Protein AF-A0A969Z4D0-F1 (afdb_monomer_lite)

Sequence (192 aa):
LSTITIAKLNEDFFYLLRLLGKFIIPGVVGFGLLAGLYTARVAKGQGQATLDDSIADDPEVEKETWAGITIRALKVFLFVMALTFLGQGFTPLIDKYILTLDYRLLYWVNSISAVLDNATLAAAEISNKMSIMQIEAILMGLIIAGGMLIPGNIPNIIAASKLKITSTEWAKIGLPIGVITMALFYVILFVI

Secondary structure (DSSP, 8-state):
-HHHHHHHHT--TTHHHHHHHHHHHHHHHHHHHHHHHHHHHHHHHSTT----------S------HHHHHHHHHHHHHHHHHHHHHHHHTHHHIIIIITTS-HHHHHHHGGGGGTS-HHHHHHHH--TTS-HHHHHHHHHHHHHHTTSSSTT-HHHHHHHHHHT--HHHHHHHHHHHHHHHHHHHHHHHHT-

Structure (mmCIF, N/CA/C/O backbone):
data_AF-A0A969Z4D0-F1
#
_entry.id   AF-A0A969Z4D0-F1
#
loop_
_atom_site.group_PDB
_atom_site.id
_atom_site.type_symbol
_atom_site.label_atom_id
_atom_site.label_alt_id
_atom_site.label_comp_id
_atom_site.label_asym_id
_atom_site.label_entity_id
_atom_site.label_seq_id
_atom_site.pdbx_PDB_ins_code
_atom_site.Cartn_x
_atom_site.Cartn_y
_atom_site.Cartn_z
_atom_site.occupancy
_atom_site.B_iso_or_equiv
_atom_site.auth_seq_id
_atom_site.auth_comp_id
_atom_site.auth_asym_id
_atom_site.auth_atom_id
_atom_site.pdbx_PDB_model_num
ATOM 1 N N . LEU A 1 1 ? 5.703 -0.933 4.769 1.00 87.25 1 LEU A N 1
ATOM 2 C CA . LEU A 1 1 ? 4.237 -0.970 4.973 1.00 87.25 1 LEU A CA 1
ATOM 3 C C . LEU A 1 1 ? 3.856 -1.951 6.081 1.00 87.25 1 LEU A C 1
ATOM 5 O O . LEU A 1 1 ? 3.583 -1.488 7.178 1.00 87.25 1 LEU A O 1
ATOM 9 N N . SER A 1 2 ? 3.945 -3.268 5.856 1.00 90.50 2 SER A N 1
ATOM 10 C CA . SER A 1 2 ? 3.456 -4.300 6.790 1.00 90.50 2 SER A CA 1
ATOM 11 C C . SER A 1 2 ? 3.929 -4.138 8.239 1.00 90.50 2 SER A C 1
ATOM 13 O O . SER A 1 2 ? 3.103 -4.144 9.144 1.00 90.50 2 SER A O 1
ATOM 15 N N . THR A 1 3 ? 5.229 -3.911 8.460 1.00 89.38 3 THR A N 1
ATOM 16 C CA . THR A 1 3 ? 5.815 -3.720 9.802 1.00 89.38 3 THR A CA 1
ATOM 17 C C . THR A 1 3 ? 5.208 -2.539 10.561 1.00 89.38 3 THR A C 1
ATOM 19 O O . THR A 1 3 ? 4.937 -2.645 11.751 1.00 89.38 3 THR A O 1
ATOM 22 N N . ILE A 1 4 ? 4.972 -1.416 9.880 1.00 90.06 4 ILE A N 1
ATOM 23 C CA . ILE A 1 4 ? 4.399 -0.216 10.502 1.00 90.06 4 ILE A CA 1
ATOM 24 C C . ILE A 1 4 ? 2.925 -0.442 10.826 1.00 90.06 4 ILE A C 1
ATOM 26 O O . ILE A 1 4 ? 2.473 -0.074 11.905 1.00 90.06 4 ILE A O 1
ATOM 30 N N . THR A 1 5 ? 2.186 -1.090 9.925 1.00 93.25 5 THR A N 1
ATOM 31 C CA . THR A 1 5 ? 0.774 -1.402 10.143 1.00 93.25 5 THR A CA 1
ATOM 32 C C . THR A 1 5 ? 0.574 -2.306 11.359 1.00 93.25 5 THR A C 1
ATOM 34 O O . THR A 1 5 ? -0.225 -1.962 12.224 1.00 93.25 5 THR A O 1
ATOM 37 N N . ILE A 1 6 ? 1.318 -3.415 11.475 1.00 93.94 6 ILE A N 1
ATOM 38 C CA . ILE A 1 6 ? 1.191 -4.307 12.643 1.00 93.94 6 ILE A CA 1
ATOM 39 C C . ILE A 1 6 ? 1.617 -3.607 13.939 1.00 93.94 6 ILE A C 1
ATOM 41 O O . ILE A 1 6 ? 0.959 -3.775 1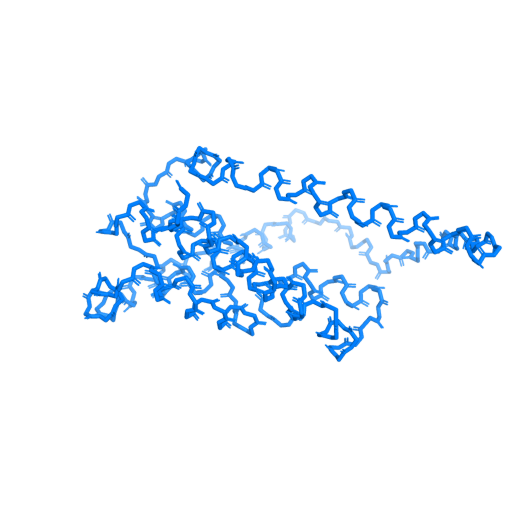4.960 1.00 93.94 6 ILE A O 1
ATOM 45 N N . ALA A 1 7 ? 2.646 -2.751 13.893 1.00 89.81 7 ALA A N 1
ATOM 46 C CA . ALA A 1 7 ? 3.082 -1.976 15.053 1.00 89.81 7 ALA A CA 1
ATOM 47 C C . ALA A 1 7 ? 2.018 -0.959 15.503 1.00 89.81 7 ALA A C 1
ATOM 49 O O . ALA A 1 7 ? 1.800 -0.778 16.696 1.00 89.81 7 ALA A O 1
ATOM 50 N N . LYS A 1 8 ? 1.325 -0.316 14.554 1.00 88.75 8 LYS A N 1
ATOM 51 C CA . LYS A 1 8 ? 0.251 0.655 14.821 1.00 88.75 8 LYS A CA 1
ATOM 52 C C . LYS A 1 8 ? -1.026 0.014 15.344 1.00 88.75 8 LYS A C 1
ATOM 54 O O . LYS A 1 8 ? -1.698 0.603 16.186 1.00 88.75 8 LYS A O 1
ATOM 59 N N . LEU A 1 9 ? -1.362 -1.165 14.831 1.00 92.81 9 LEU A N 1
ATOM 60 C CA . LEU A 1 9 ? -2.529 -1.925 15.272 1.00 92.81 9 LEU A CA 1
ATOM 61 C C . LEU A 1 9 ? -2.250 -2.740 16.540 1.00 92.81 9 LEU A C 1
ATOM 63 O O . LEU A 1 9 ? -3.193 -3.150 17.204 1.00 92.81 9 LEU A O 1
ATOM 67 N N . ASN A 1 10 ? -0.973 -2.900 16.907 1.00 92.94 10 ASN A N 1
ATOM 68 C CA . ASN A 1 10 ? -0.519 -3.767 17.991 1.00 92.94 10 ASN A CA 1
ATOM 69 C C . ASN A 1 10 ? -0.977 -5.224 17.789 1.00 92.94 10 ASN A C 1
ATOM 71 O O . ASN A 1 10 ? -1.503 -5.863 18.697 1.00 92.94 10 ASN A O 1
ATOM 75 N N . GLU A 1 11 ? -0.789 -5.718 16.566 1.00 94.75 11 GLU A N 1
ATOM 76 C CA . GLU A 1 11 ? -1.253 -7.027 16.101 1.00 94.75 11 GLU A CA 1
ATOM 77 C C . GLU A 1 11 ? -0.083 -7.980 15.822 1.00 94.75 11 GLU A C 1
ATOM 79 O O . GLU A 1 11 ? 1.066 -7.558 15.652 1.00 94.75 11 GLU A O 1
ATOM 84 N N . ASP A 1 12 ? -0.367 -9.283 15.744 1.00 95.06 12 ASP A N 1
ATOM 85 C CA . ASP A 1 12 ? 0.661 -10.279 15.441 1.00 95.06 12 ASP A CA 1
ATOM 86 C C . ASP A 1 12 ? 1.072 -10.313 13.958 1.00 95.06 12 ASP A C 1
ATOM 88 O O . ASP A 1 12 ? 0.410 -9.787 13.061 1.00 95.06 12 ASP A O 1
ATOM 92 N N . PHE A 1 13 ? 2.191 -10.989 13.694 1.00 93.25 13 PHE A N 1
ATOM 93 C CA . PHE A 1 13 ? 2.815 -11.079 12.374 1.00 93.25 13 PHE A CA 1
ATOM 94 C C . PHE A 1 13 ? 1.868 -11.573 11.262 1.00 93.25 13 PHE A C 1
ATOM 96 O O . PHE A 1 13 ? 1.957 -11.110 10.125 1.00 93.25 13 PHE A O 1
ATOM 103 N N . PHE A 1 14 ? 0.946 -12.489 11.571 1.00 96.06 14 PHE A N 1
ATOM 104 C CA . PHE A 1 14 ? 0.048 -13.095 10.584 1.00 96.06 14 PHE A CA 1
ATOM 105 C C . PHE A 1 14 ? -1.265 -12.329 10.404 1.00 96.06 14 PHE A C 1
ATOM 107 O O . PHE A 1 14 ? -2.080 -12.706 9.558 1.00 96.06 14 PHE A O 1
ATOM 114 N N . TYR A 1 15 ? -1.477 -11.243 11.149 1.00 95.88 15 TYR A N 1
ATOM 115 C CA . TYR A 1 15 ? -2.701 -10.451 11.092 1.00 95.88 15 TYR A CA 1
ATOM 116 C C . TYR A 1 15 ? -3.045 -9.993 9.672 1.00 95.88 15 TYR A C 1
ATOM 118 O O . TYR A 1 15 ? -4.143 -10.255 9.186 1.00 95.88 15 TYR A O 1
ATOM 126 N N . LEU A 1 16 ? -2.086 -9.395 8.959 1.00 96.38 16 LEU A N 1
ATOM 127 C CA . LEU A 1 16 ? -2.314 -8.884 7.602 1.00 96.38 16 LEU A CA 1
ATOM 128 C C . LEU A 1 16 ? -2.621 -9.990 6.592 1.00 96.38 16 LEU A C 1
ATOM 130 O O . LEU A 1 16 ? -3.391 -9.766 5.661 1.00 96.38 16 LEU A O 1
ATOM 134 N N . LEU A 1 17 ? -2.055 -11.185 6.783 1.00 96.19 17 LEU A N 1
ATOM 135 C CA . LEU A 1 17 ? -2.365 -12.338 5.942 1.00 96.19 17 LEU A CA 1
ATOM 136 C C . LEU A 1 17 ? -3.811 -12.797 6.159 1.00 96.19 17 LEU A C 1
ATOM 138 O O . LEU A 1 17 ? -4.512 -13.070 5.189 1.00 96.19 17 LEU A O 1
ATOM 142 N N . ARG A 1 18 ? -4.275 -12.844 7.413 1.00 96.06 18 ARG A N 1
ATOM 143 C CA . ARG A 1 18 ? -5.668 -13.193 7.734 1.00 96.06 18 ARG A CA 1
ATOM 144 C C . ARG A 1 18 ? -6.653 -12.129 7.252 1.00 96.06 18 ARG A C 1
ATOM 146 O O . ARG A 1 18 ? -7.720 -12.480 6.763 1.00 96.06 18 ARG A O 1
ATOM 153 N N . LEU A 1 19 ? -6.277 -10.856 7.362 1.00 96.12 19 LEU A N 1
ATOM 154 C CA . LEU A 1 19 ? -7.113 -9.726 6.971 1.00 96.12 19 LEU A CA 1
ATOM 155 C C . LEU A 1 19 ? -7.230 -9.601 5.444 1.00 96.12 19 LEU A C 1
ATOM 157 O O . LEU A 1 19 ? -8.322 -9.643 4.886 1.00 96.12 19 LEU A O 1
ATOM 161 N N . LEU A 1 20 ? -6.094 -9.480 4.752 1.00 96.56 20 LEU A N 1
ATOM 162 C CA . LEU A 1 20 ? -6.048 -9.119 3.333 1.00 96.56 20 LEU A CA 1
ATOM 163 C C . LEU A 1 20 ? -5.792 -10.305 2.403 1.00 96.56 20 LEU A C 1
ATOM 165 O O . LEU A 1 20 ? -5.935 -10.165 1.190 1.00 96.56 20 LEU A O 1
ATOM 169 N N . GLY A 1 21 ? -5.423 -11.477 2.926 1.00 95.00 21 GLY A N 1
ATOM 170 C CA . GLY A 1 21 ? -5.023 -12.629 2.111 1.00 95.00 21 GLY A CA 1
ATOM 171 C C . GLY A 1 21 ? -6.074 -13.040 1.079 1.00 95.00 21 GLY A C 1
ATOM 172 O O . GLY A 1 21 ? -5.718 -13.321 -0.064 1.00 95.00 21 GLY A O 1
ATOM 173 N N . LYS A 1 22 ? -7.366 -12.973 1.437 1.00 94.75 22 LYS A N 1
ATOM 174 C CA . LYS A 1 22 ? -8.491 -13.265 0.524 1.00 94.75 22 LYS A CA 1
ATOM 175 C C . LYS A 1 22 ? -8.548 -12.342 -0.702 1.00 94.75 22 LYS A C 1
ATOM 177 O O . LYS A 1 22 ? -9.069 -12.747 -1.733 1.00 94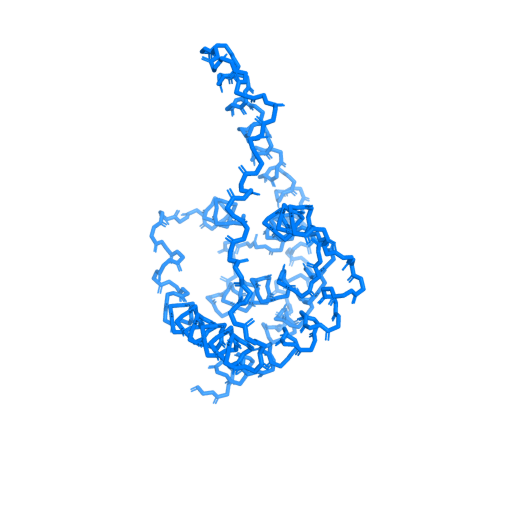.75 22 LYS A O 1
ATOM 182 N N . PHE A 1 23 ? -7.998 -11.133 -0.607 1.00 94.44 23 PHE A N 1
ATOM 183 C CA . PHE A 1 23 ? -7.956 -10.148 -1.690 1.00 94.44 23 PHE A CA 1
ATOM 184 C C . PHE A 1 23 ? -6.611 -10.165 -2.424 1.00 94.44 23 PHE A C 1
ATOM 186 O O . PHE A 1 23 ? -6.559 -10.171 -3.654 1.00 94.44 23 PHE A O 1
ATOM 193 N N . ILE A 1 24 ? -5.515 -10.207 -1.664 1.00 94.62 24 ILE A N 1
ATOM 194 C CA . ILE A 1 24 ? -4.152 -10.087 -2.186 1.00 94.62 24 ILE A CA 1
ATOM 195 C C . ILE A 1 24 ? -3.729 -11.344 -2.941 1.00 94.62 24 ILE A C 1
ATOM 197 O O . ILE A 1 24 ? -3.156 -11.222 -4.020 1.00 94.62 24 ILE A O 1
ATOM 201 N N . ILE A 1 25 ? -4.020 -12.546 -2.427 1.00 96.00 25 ILE A N 1
ATOM 202 C CA . ILE A 1 25 ? -3.574 -13.792 -3.069 1.00 96.00 25 ILE A CA 1
ATOM 203 C C . ILE A 1 25 ? -4.186 -13.934 -4.476 1.00 96.00 25 ILE A C 1
ATOM 205 O O . ILE A 1 25 ? -3.414 -14.082 -5.427 1.00 96.00 25 ILE A O 1
ATOM 209 N N . PRO A 1 26 ? -5.518 -13.816 -4.673 1.00 94.81 26 PRO A N 1
ATOM 210 C CA . PRO A 1 26 ? -6.094 -13.854 -6.017 1.00 94.81 26 PRO A CA 1
ATOM 211 C C . PRO A 1 26 ? -5.605 -12.710 -6.907 1.00 94.81 26 PRO A C 1
ATOM 213 O O . PRO A 1 26 ? -5.349 -12.931 -8.088 1.00 94.81 26 PRO A O 1
ATOM 216 N N . GLY A 1 27 ? -5.430 -11.506 -6.347 1.00 94.06 27 GLY A N 1
ATOM 217 C CA . GLY A 1 27 ? -4.912 -10.353 -7.082 1.00 94.06 27 GLY A CA 1
ATOM 218 C C . GLY A 1 27 ? -3.511 -10.601 -7.644 1.00 94.06 27 GLY A C 1
ATOM 219 O O . GLY A 1 27 ? -3.288 -10.427 -8.839 1.00 94.06 27 GLY A O 1
ATOM 220 N N . VAL A 1 28 ? -2.579 -11.076 -6.812 1.00 94.69 28 VAL A N 1
ATOM 221 C CA . VAL A 1 28 ? -1.203 -11.401 -7.222 1.00 94.69 28 VAL A CA 1
ATOM 222 C C . VAL A 1 28 ? -1.188 -12.497 -8.285 1.00 94.69 28 VAL A C 1
ATOM 224 O O . VAL A 1 28 ? -0.487 -12.359 -9.286 1.00 94.69 28 VAL A O 1
ATOM 227 N N . VAL A 1 29 ? -1.988 -13.555 -8.116 1.00 96.31 29 VAL A N 1
ATOM 228 C CA . VAL A 1 29 ? -2.116 -14.618 -9.126 1.00 96.31 29 VAL A CA 1
ATOM 229 C C . VAL A 1 29 ? -2.660 -14.054 -10.442 1.00 96.31 29 VAL A C 1
ATOM 231 O O . VAL A 1 29 ? -2.104 -14.333 -11.503 1.00 96.31 29 VAL A O 1
ATOM 234 N N . GLY A 1 30 ? -3.698 -13.216 -10.386 1.00 94.75 30 GLY A N 1
ATOM 235 C CA . GLY A 1 30 ? -4.287 -12.567 -11.557 1.00 94.75 30 GLY A CA 1
ATOM 236 C C . GLY A 1 30 ? -3.287 -11.691 -12.312 1.00 94.75 30 GLY A C 1
ATOM 237 O O . GLY A 1 30 ? -3.117 -11.857 -13.519 1.00 94.75 30 GLY A O 1
ATOM 238 N N . PHE A 1 31 ? -2.566 -10.811 -11.611 1.00 93.50 31 PHE A N 1
ATOM 239 C CA . PHE A 1 31 ? -1.520 -9.984 -12.220 1.00 93.50 31 PHE A CA 1
ATOM 240 C C . PHE A 1 31 ? -0.353 -10.811 -12.759 1.00 93.50 31 PHE A C 1
ATOM 242 O O . PHE A 1 31 ? 0.151 -10.506 -13.837 1.00 93.50 31 PHE A O 1
ATOM 249 N N . GLY A 1 32 ? 0.042 -11.879 -12.062 1.00 93.56 32 GLY A N 1
ATOM 250 C CA . GLY A 1 32 ? 1.079 -12.800 -12.526 1.00 93.56 32 GLY A CA 1
ATOM 251 C C . GLY A 1 32 ? 0.700 -13.489 -13.839 1.00 93.56 32 GLY A C 1
ATOM 252 O O . GLY A 1 32 ? 1.502 -13.532 -14.771 1.00 93.56 32 GLY A O 1
ATOM 253 N N . LEU A 1 33 ? -0.546 -13.958 -13.955 1.00 94.25 33 LEU A N 1
ATOM 254 C CA . LEU A 1 33 ? -1.065 -14.544 -15.192 1.00 94.25 33 LEU A CA 1
ATOM 255 C C . LEU A 1 33 ? -1.145 -13.511 -16.321 1.00 94.25 33 LEU A C 1
ATOM 257 O O . LEU A 1 33 ? -0.709 -13.797 -17.434 1.00 94.25 33 LEU A O 1
ATOM 261 N N . LEU A 1 34 ? -1.654 -12.305 -16.048 1.00 91.12 34 LEU A N 1
ATOM 262 C CA . LEU A 1 34 ? -1.714 -11.226 -17.039 1.00 91.12 34 LEU A CA 1
ATOM 263 C C . LEU A 1 34 ? -0.321 -10.855 -17.558 1.00 91.12 34 LEU A C 1
ATOM 265 O O . LEU A 1 34 ? -0.128 -10.754 -18.771 1.00 91.12 34 LEU A O 1
ATOM 269 N N . ALA A 1 35 ? 0.652 -10.709 -16.657 1.00 89.62 35 ALA A N 1
ATOM 270 C CA . ALA A 1 35 ? 2.037 -10.433 -17.014 1.00 89.62 35 ALA A CA 1
ATOM 271 C C . ALA A 1 35 ? 2.632 -11.564 -17.868 1.00 89.62 35 ALA A C 1
ATOM 273 O O . ALA A 1 35 ? 3.204 -11.291 -18.921 1.00 89.62 35 ALA A O 1
ATOM 274 N N . GLY A 1 36 ? 2.441 -12.827 -17.469 1.00 90.50 36 GLY A N 1
ATOM 275 C CA . GLY A 1 36 ? 2.932 -13.994 -18.209 1.00 90.50 36 GLY A CA 1
ATOM 276 C C . GLY A 1 36 ? 2.313 -14.145 -19.604 1.00 90.50 36 GLY A C 1
ATOM 277 O O . GLY A 1 36 ? 3.007 -14.465 -20.567 1.00 90.50 36 GLY A O 1
ATOM 278 N N . LEU A 1 37 ? 1.014 -13.873 -19.751 1.00 90.69 37 LEU A N 1
AT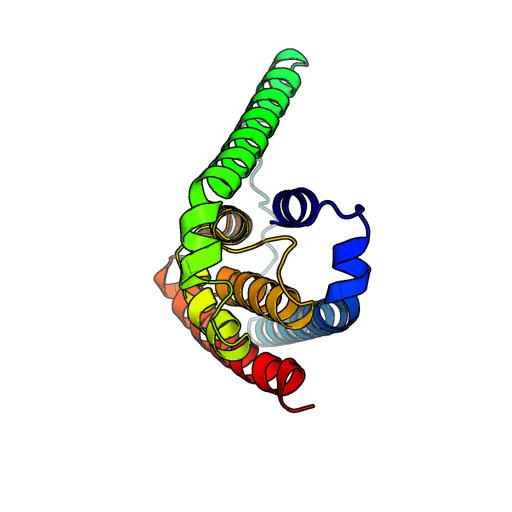OM 279 C CA . LEU A 1 37 ? 0.341 -13.896 -21.053 1.00 90.69 37 LEU A CA 1
ATOM 280 C C . LEU A 1 37 ? 0.809 -12.752 -21.956 1.00 90.69 37 LEU A C 1
ATOM 282 O O . LEU A 1 37 ? 1.000 -12.956 -23.158 1.00 90.69 37 LEU A O 1
ATOM 286 N N . TYR A 1 38 ? 1.006 -11.559 -21.390 1.00 88.19 38 TYR A N 1
ATOM 287 C CA . TYR A 1 38 ? 1.508 -10.403 -22.124 1.00 88.19 38 TYR A CA 1
ATOM 288 C C . TYR A 1 38 ? 2.920 -10.659 -22.660 1.00 88.19 38 TYR A C 1
ATOM 290 O O . TYR A 1 38 ? 3.155 -10.508 -23.861 1.00 88.19 38 TYR A O 1
ATOM 298 N N . THR A 1 39 ? 3.839 -11.133 -21.814 1.00 86.81 39 THR A N 1
ATOM 299 C CA . THR A 1 39 ? 5.215 -11.447 -22.228 1.00 86.81 39 THR A CA 1
ATOM 300 C C . THR A 1 39 ? 5.256 -12.584 -23.246 1.00 86.81 39 THR A C 1
ATOM 302 O O . THR A 1 39 ? 5.932 -12.455 -24.266 1.00 86.81 39 THR A O 1
ATOM 305 N N . ALA A 1 40 ? 4.468 -13.648 -23.059 1.00 86.12 40 ALA A N 1
ATOM 306 C CA . ALA A 1 40 ? 4.378 -14.748 -24.021 1.00 86.12 40 ALA A CA 1
ATOM 307 C C . ALA A 1 40 ? 3.836 -14.303 -25.391 1.00 86.12 40 ALA A C 1
ATOM 309 O O . ALA A 1 40 ? 4.261 -14.816 -26.428 1.00 86.12 40 ALA A O 1
ATOM 310 N N . ARG A 1 41 ? 2.898 -13.348 -25.424 1.00 84.19 41 ARG A N 1
ATOM 311 C CA . ARG A 1 41 ? 2.355 -12.796 -26.673 1.00 84.19 41 ARG A CA 1
ATOM 312 C C . ARG A 1 41 ? 3.378 -11.924 -27.397 1.00 84.19 41 ARG A C 1
ATOM 314 O O . ARG A 1 41 ? 3.517 -12.052 -28.611 1.00 84.19 41 ARG A O 1
ATOM 321 N N . VAL A 1 42 ? 4.097 -11.074 -26.666 1.00 81.69 42 VAL A N 1
ATOM 322 C CA . VAL A 1 42 ? 5.163 -10.225 -27.223 1.00 81.69 42 VAL A CA 1
ATOM 323 C C . VAL A 1 42 ? 6.306 -11.087 -27.771 1.00 81.69 42 VAL A C 1
ATOM 325 O O . VAL A 1 42 ? 6.722 -10.885 -28.910 1.00 81.69 42 VAL A O 1
ATOM 328 N N . ALA A 1 43 ? 6.721 -12.124 -27.037 1.00 75.31 43 ALA A N 1
ATOM 329 C CA . ALA A 1 43 ? 7.768 -13.062 -27.454 1.00 75.31 43 ALA A CA 1
ATOM 330 C C . ALA A 1 43 ? 7.400 -13.916 -28.685 1.00 75.31 43 ALA A C 1
ATOM 332 O O . ALA A 1 43 ? 8.283 -14.416 -29.373 1.00 75.31 43 ALA A O 1
ATOM 333 N N . LYS A 1 44 ? 6.105 -14.097 -28.985 1.00 67.94 44 LYS A N 1
ATOM 334 C CA . LYS A 1 44 ? 5.646 -14.758 -30.222 1.00 67.94 44 LYS A CA 1
ATOM 335 C C . LYS A 1 44 ? 5.592 -13.817 -31.432 1.00 67.94 44 LYS A C 1
ATOM 337 O O . LYS A 1 44 ? 5.599 -14.303 -32.558 1.00 67.94 44 LYS A O 1
ATOM 342 N N . GLY A 1 45 ? 5.486 -12.504 -31.214 1.00 58.09 45 GLY A N 1
ATOM 343 C CA . GLY A 1 45 ? 5.383 -11.491 -32.274 1.00 58.09 45 GLY A CA 1
ATOM 344 C C . GLY A 1 45 ? 6.726 -10.905 -32.720 1.00 58.09 45 GLY A C 1
ATOM 345 O O . GLY A 1 45 ? 6.837 -10.422 -33.842 1.00 58.09 45 GLY A O 1
ATOM 346 N N . GLN A 1 46 ? 7.747 -10.973 -31.868 1.00 53.31 46 GLN A N 1
ATOM 347 C CA . GLN A 1 46 ? 9.131 -10.648 -32.201 1.00 53.31 46 GLN A CA 1
ATOM 348 C C . GLN A 1 46 ? 9.925 -11.948 -32.152 1.00 53.31 46 GLN A C 1
ATOM 350 O O . GLN A 1 46 ? 9.960 -12.598 -31.111 1.00 53.31 46 GLN A O 1
ATOM 355 N N . GLY A 1 47 ? 10.508 -12.356 -33.285 1.00 47.88 47 GLY A N 1
ATOM 356 C CA . GLY A 1 47 ? 11.379 -13.526 -33.345 1.00 47.88 47 GLY A CA 1
ATOM 357 C C . GLY A 1 47 ? 12.393 -13.460 -32.210 1.00 47.88 47 GLY A C 1
ATOM 358 O O . GLY A 1 47 ? 13.102 -12.466 -32.108 1.00 47.88 47 GLY A O 1
ATOM 359 N N . GLN A 1 48 ? 12.341 -14.476 -31.344 1.00 43.62 48 GLN A N 1
ATOM 360 C CA . GLN A 1 48 ? 13.222 -14.766 -30.216 1.00 43.62 48 GLN A CA 1
ATOM 361 C C . GLN A 1 48 ? 14.186 -13.618 -29.892 1.00 43.62 48 GLN A C 1
ATOM 363 O O . GLN A 1 48 ? 15.345 -13.641 -30.300 1.00 43.62 48 GLN A O 1
ATOM 368 N N . ALA A 1 49 ? 13.697 -12.607 -29.167 1.00 46.66 49 ALA A N 1
ATOM 369 C CA . ALA A 1 49 ? 14.594 -11.709 -28.462 1.00 46.66 49 ALA A CA 1
ATOM 370 C C . ALA A 1 49 ? 15.391 -12.604 -27.513 1.00 46.66 49 ALA A C 1
ATOM 372 O O . ALA A 1 49 ? 14.850 -13.136 -26.540 1.00 46.66 49 ALA A O 1
ATOM 373 N N . THR A 1 50 ? 16.640 -12.875 -27.881 1.00 40.97 50 THR A N 1
ATOM 374 C CA . THR A 1 50 ? 17.616 -13.493 -27.000 1.00 40.97 50 THR A CA 1
ATOM 375 C C . THR A 1 50 ? 17.555 -12.715 -25.699 1.00 40.97 50 THR A C 1
ATOM 377 O O . THR A 1 50 ? 17.726 -11.495 -25.708 1.00 40.97 50 THR A O 1
ATOM 380 N N . LEU A 1 51 ? 17.229 -13.410 -24.608 1.00 45.75 51 LEU A N 1
ATOM 381 C CA . LEU A 1 51 ? 17.546 -12.934 -23.272 1.00 45.75 51 LEU A CA 1
ATOM 382 C C . LEU A 1 51 ? 19.043 -12.661 -23.316 1.00 45.75 51 LEU A C 1
ATOM 384 O O . LEU A 1 51 ? 19.839 -13.597 -23.361 1.00 45.75 51 LEU A O 1
ATOM 388 N N . ASP A 1 52 ? 19.408 -11.392 -23.461 1.00 37.44 52 ASP A N 1
ATOM 389 C CA . ASP A 1 52 ? 20.782 -10.990 -23.272 1.00 37.44 52 ASP A CA 1
ATOM 390 C C . ASP A 1 52 ? 21.013 -11.196 -21.780 1.00 37.44 52 ASP A C 1
ATOM 392 O O . ASP A 1 52 ? 20.519 -10.438 -20.942 1.00 37.44 52 ASP A O 1
ATOM 396 N N . ASP A 1 53 ? 21.675 -12.302 -21.452 1.00 40.16 53 ASP A N 1
ATOM 397 C CA . ASP A 1 53 ? 22.035 -12.732 -20.100 1.00 40.16 53 ASP A CA 1
ATOM 398 C C . ASP A 1 53 ? 23.088 -11.797 -19.478 1.00 40.16 53 ASP A C 1
ATOM 400 O O . ASP A 1 53 ? 23.798 -12.152 -18.539 1.00 40.16 53 ASP A O 1
ATOM 404 N N . SER A 1 54 ? 23.177 -10.553 -19.953 1.00 40.69 54 SER A N 1
ATOM 405 C CA . SER A 1 54 ? 23.816 -9.471 -19.233 1.00 40.69 54 SER A CA 1
ATOM 406 C C . SER A 1 54 ? 22.910 -9.041 -18.075 1.00 40.69 54 SER A C 1
ATOM 408 O O . SER A 1 54 ? 22.439 -7.902 -18.001 1.00 40.69 54 SER A O 1
ATOM 410 N N . ILE A 1 55 ? 22.728 -9.939 -17.103 1.00 42.56 55 ILE A N 1
ATOM 411 C CA . ILE A 1 55 ? 22.807 -9.521 -15.707 1.00 42.56 55 ILE A CA 1
ATOM 412 C C . ILE A 1 55 ? 24.228 -8.978 -15.579 1.00 42.56 55 ILE A C 1
ATOM 414 O O . ILE A 1 55 ? 25.171 -9.703 -15.285 1.00 42.56 55 ILE A O 1
ATOM 418 N N . ALA A 1 56 ? 24.391 -7.709 -15.953 1.00 39.78 56 ALA A N 1
ATOM 419 C CA . ALA A 1 56 ? 25.610 -6.983 -15.701 1.00 39.78 56 ALA A CA 1
ATOM 420 C C . ALA A 1 56 ? 25.842 -7.095 -14.198 1.00 39.78 56 ALA A C 1
ATOM 422 O O . ALA A 1 56 ? 24.991 -6.661 -13.413 1.00 39.78 56 ALA A O 1
ATOM 423 N N . ASP A 1 57 ? 26.947 -7.755 -13.850 1.00 42.06 57 ASP A N 1
ATOM 424 C CA . ASP A 1 57 ? 27.556 -7.728 -12.532 1.00 42.06 57 ASP A CA 1
ATOM 425 C C . ASP A 1 57 ? 27.314 -6.352 -11.917 1.00 42.06 57 ASP A C 1
ATOM 427 O O . ASP A 1 57 ? 27.705 -5.331 -12.491 1.00 42.06 57 ASP A O 1
ATOM 431 N N . ASP A 1 58 ? 26.631 -6.320 -10.772 1.00 41.84 58 ASP A N 1
ATOM 432 C CA . ASP A 1 58 ? 26.629 -5.118 -9.953 1.00 41.84 58 ASP A CA 1
ATOM 433 C C . ASP A 1 58 ? 28.098 -4.884 -9.563 1.00 41.84 58 ASP A C 1
ATOM 435 O O . ASP A 1 58 ? 28.699 -5.758 -8.919 1.00 41.84 58 ASP A O 1
ATOM 439 N N . PRO A 1 59 ? 28.730 -3.772 -9.977 1.00 46.69 59 PRO A N 1
ATOM 440 C CA . PRO A 1 59 ? 30.081 -3.477 -9.560 1.00 46.69 59 PRO A CA 1
ATOM 441 C C . PRO A 1 59 ? 29.980 -2.969 -8.129 1.00 46.69 59 PRO A C 1
ATOM 443 O O . PRO A 1 59 ? 29.832 -1.777 -7.915 1.00 46.69 59 PRO A O 1
ATOM 446 N N . GLU A 1 60 ? 29.961 -3.909 -7.186 1.00 46.34 60 GLU A N 1
ATOM 447 C CA . GLU A 1 60 ? 30.338 -3.806 -5.772 1.00 46.34 60 GLU A CA 1
ATOM 448 C C . GLU A 1 60 ? 29.606 -4.899 -4.987 1.00 46.34 60 GLU A C 1
ATOM 450 O O . GLU A 1 60 ? 28.705 -4.661 -4.182 1.00 46.34 60 GLU A O 1
ATOM 455 N N . VAL A 1 61 ? 30.084 -6.137 -5.129 1.00 47.09 61 VAL A N 1
ATOM 456 C CA . VAL A 1 61 ? 30.095 -7.036 -3.971 1.00 47.09 61 VAL A CA 1
ATOM 457 C C . VAL A 1 61 ? 31.119 -6.447 -2.994 1.00 47.09 61 VAL A C 1
ATOM 459 O O . VAL A 1 61 ? 32.249 -6.926 -2.877 1.00 47.09 61 VAL A O 1
ATOM 462 N N . GLU A 1 62 ? 30.761 -5.336 -2.336 1.00 54.50 62 GLU A N 1
ATOM 463 C CA . GLU A 1 62 ? 31.450 -4.907 -1.127 1.00 54.50 62 GLU A CA 1
ATOM 464 C C . GLU A 1 62 ? 31.456 -6.126 -0.211 1.00 54.50 62 GLU A C 1
ATOM 466 O O . GLU A 1 62 ? 30.403 -6.677 0.114 1.00 54.50 62 GLU A O 1
ATOM 471 N N . LYS A 1 63 ? 32.647 -6.597 0.167 1.00 55.09 63 LYS A N 1
ATOM 472 C CA . LYS A 1 63 ? 32.788 -7.688 1.132 1.00 55.09 63 LYS A CA 1
ATOM 473 C C . LYS A 1 63 ? 31.961 -7.330 2.363 1.00 55.09 63 LYS A C 1
ATOM 475 O O . LYS A 1 63 ? 32.331 -6.416 3.104 1.00 55.09 63 LYS A O 1
ATOM 480 N N . GLU A 1 64 ? 30.843 -8.029 2.555 1.00 59.66 64 GLU A N 1
ATOM 481 C CA . GLU A 1 64 ? 29.921 -7.743 3.645 1.00 59.66 64 GLU A CA 1
ATOM 482 C C . GLU A 1 64 ? 30.669 -7.873 4.970 1.00 59.66 64 GLU A C 1
ATOM 484 O O . GLU A 1 64 ? 31.014 -8.958 5.436 1.00 59.66 64 GLU A O 1
ATOM 489 N N . THR A 1 65 ? 30.990 -6.730 5.564 1.00 82.19 65 THR A N 1
ATOM 490 C CA . THR A 1 65 ? 31.670 -6.688 6.850 1.00 82.19 65 THR A CA 1
ATOM 491 C C . THR A 1 65 ? 30.596 -6.700 7.930 1.00 82.19 65 THR A C 1
ATOM 493 O O . THR A 1 65 ? 29.620 -5.954 7.831 1.00 82.19 65 THR A O 1
ATOM 496 N N . TRP A 1 66 ? 30.776 -7.485 8.996 1.00 86.56 66 TRP A N 1
ATOM 497 C CA . TRP A 1 66 ? 29.845 -7.539 10.137 1.00 86.56 66 TRP A CA 1
ATOM 498 C C . TRP A 1 66 ? 29.469 -6.145 10.676 1.00 86.56 66 TRP A C 1
ATOM 500 O O . TRP A 1 66 ? 28.315 -5.898 11.035 1.00 86.56 66 TRP A O 1
ATOM 510 N N . ALA A 1 67 ? 30.418 -5.202 10.660 1.00 84.12 67 ALA A N 1
ATOM 511 C CA . ALA A 1 67 ? 30.190 -3.802 11.018 1.00 84.12 67 ALA A CA 1
ATOM 512 C C . ALA A 1 67 ? 29.210 -3.095 10.060 1.00 84.12 67 ALA A C 1
ATOM 514 O O . ALA A 1 67 ? 28.317 -2.379 10.510 1.00 84.12 67 ALA A O 1
ATOM 515 N N . GLY A 1 68 ? 29.328 -3.337 8.752 1.00 84.56 68 GLY A N 1
ATOM 516 C CA . GLY A 1 68 ? 28.421 -2.804 7.734 1.00 84.56 68 GLY A CA 1
ATOM 517 C C . GLY A 1 68 ? 26.999 -3.343 7.883 1.00 84.56 68 GLY A C 1
ATOM 518 O O . GLY A 1 68 ? 26.045 -2.563 7.864 1.00 84.56 68 GLY A O 1
ATOM 519 N N . ILE A 1 69 ? 26.855 -4.651 8.133 1.00 86.06 69 ILE A N 1
ATOM 520 C CA . ILE A 1 69 ? 25.555 -5.283 8.420 1.00 86.06 69 ILE A CA 1
ATOM 521 C C . ILE A 1 69 ? 24.924 -4.645 9.663 1.00 86.06 69 ILE A C 1
ATOM 523 O O . ILE A 1 69 ? 23.764 -4.234 9.630 1.00 86.06 69 ILE A O 1
ATOM 527 N N . THR A 1 70 ? 25.706 -4.483 10.734 1.00 90.50 70 THR A N 1
ATOM 528 C CA . THR A 1 70 ? 25.239 -3.886 11.996 1.00 90.50 70 THR A CA 1
ATOM 529 C C . THR A 1 70 ? 24.784 -2.437 11.810 1.00 90.50 70 THR A C 1
ATOM 531 O O . THR A 1 70 ? 23.693 -2.071 12.245 1.00 90.50 70 THR A O 1
ATOM 534 N N . ILE A 1 71 ? 25.570 -1.609 11.115 1.00 89.94 71 ILE A N 1
ATOM 535 C CA . ILE A 1 71 ? 25.218 -0.207 10.842 1.00 89.94 71 ILE A CA 1
ATOM 536 C C . ILE A 1 71 ? 23.950 -0.119 9.985 1.00 89.94 71 ILE A C 1
ATOM 538 O O . ILE A 1 71 ? 23.087 0.722 10.240 1.00 89.94 71 ILE A O 1
ATOM 542 N N . ARG A 1 72 ? 23.811 -0.981 8.973 1.00 84.56 72 ARG A N 1
ATOM 543 C CA . ARG A 1 72 ? 22.625 -1.014 8.108 1.00 84.56 72 ARG A CA 1
ATOM 544 C C . ARG A 1 72 ? 21.381 -1.417 8.901 1.00 84.56 72 ARG A C 1
ATOM 546 O O . ARG A 1 72 ? 20.364 -0.734 8.805 1.00 84.56 72 ARG A O 1
ATOM 553 N N . ALA A 1 73 ? 21.480 -2.457 9.729 1.00 85.25 73 ALA A N 1
ATOM 554 C CA . ALA A 1 73 ? 20.401 -2.884 10.615 1.00 85.25 73 ALA A CA 1
ATOM 555 C C . ALA A 1 73 ? 19.986 -1.766 11.586 1.00 85.25 73 ALA A C 1
ATOM 557 O O . ALA A 1 73 ? 18.796 -1.488 11.729 1.00 85.25 73 ALA A O 1
ATOM 558 N N . LEU A 1 74 ? 20.955 -1.057 12.178 1.00 91.19 74 LEU A N 1
ATOM 559 C CA . LEU A 1 74 ? 20.690 0.087 13.051 1.00 91.19 74 LEU A CA 1
ATOM 560 C C . LEU A 1 74 ? 19.956 1.218 12.315 1.00 91.19 74 LEU A C 1
ATOM 562 O O . LEU A 1 74 ? 19.001 1.775 12.850 1.00 91.19 74 LEU A O 1
ATOM 566 N N . LYS A 1 75 ? 20.356 1.542 11.078 1.00 88.38 75 LYS A N 1
ATOM 567 C CA . LYS A 1 75 ? 19.670 2.553 10.254 1.00 88.38 75 LYS A CA 1
ATOM 568 C C . LYS A 1 75 ? 18.219 2.166 9.969 1.00 88.38 75 LYS A C 1
ATOM 570 O O . LYS A 1 75 ? 17.337 3.011 10.101 1.00 88.38 75 LYS A O 1
ATOM 575 N N . VAL A 1 76 ? 17.961 0.902 9.624 1.00 84.88 76 VAL A N 1
ATOM 576 C CA . VAL A 1 76 ? 16.594 0.395 9.405 1.00 84.88 76 VAL A CA 1
ATOM 577 C C . VAL A 1 76 ? 15.777 0.474 10.695 1.00 84.88 76 VAL A C 1
ATOM 579 O O . VAL A 1 76 ? 14.639 0.935 10.666 1.00 84.88 76 VAL A O 1
ATOM 582 N N . PHE A 1 77 ? 16.359 0.094 11.833 1.00 86.94 77 PHE A N 1
ATOM 583 C CA . PHE A 1 77 ? 15.698 0.195 13.132 1.00 86.94 77 PHE A CA 1
ATOM 584 C C . PHE A 1 77 ? 15.335 1.643 13.486 1.00 86.94 77 PHE A C 1
ATOM 586 O O . PHE A 1 77 ? 14.180 1.920 13.805 1.00 86.94 77 PHE A O 1
ATOM 593 N N . LEU A 1 78 ? 16.282 2.582 13.370 1.00 89.19 78 LEU A N 1
ATOM 594 C CA . LEU A 1 78 ? 16.032 4.005 13.623 1.00 89.19 78 LEU A CA 1
ATOM 595 C C . LEU A 1 78 ? 14.966 4.575 12.684 1.00 89.19 78 LEU A C 1
ATOM 597 O O . LEU A 1 78 ? 14.129 5.357 13.122 1.00 89.19 78 LEU A O 1
ATOM 601 N N . PHE A 1 79 ? 14.959 4.156 11.419 1.00 83.94 79 PHE A N 1
ATOM 602 C CA . PHE A 1 79 ? 13.931 4.547 10.460 1.00 83.94 79 PHE A CA 1
ATOM 603 C C . PHE A 1 79 ? 12.538 4.049 10.873 1.00 83.94 79 PHE A C 1
ATOM 605 O O . PHE A 1 79 ? 11.593 4.835 10.926 1.00 83.94 79 PHE A O 1
ATOM 612 N N . VAL A 1 80 ? 12.408 2.769 11.237 1.00 83.00 80 VAL A N 1
ATOM 613 C CA . VAL A 1 80 ? 11.140 2.198 11.721 1.00 83.00 80 VAL A CA 1
ATOM 614 C C . VAL A 1 80 ? 10.686 2.880 13.015 1.00 83.00 80 VAL A C 1
ATOM 616 O O . VAL A 1 80 ? 9.504 3.206 13.145 1.00 83.00 80 VAL A O 1
ATOM 619 N N . MET A 1 81 ? 11.605 3.162 13.946 1.00 86.31 81 MET A N 1
ATOM 620 C CA . MET A 1 81 ? 11.294 3.924 15.161 1.00 86.31 81 MET A CA 1
ATOM 621 C C . MET A 1 81 ? 10.805 5.339 14.837 1.00 86.31 81 MET A C 1
ATOM 623 O O . MET A 1 81 ? 9.777 5.760 15.364 1.00 86.31 81 MET A O 1
ATOM 627 N N . ALA A 1 82 ? 11.487 6.055 13.940 1.00 87.69 82 ALA A N 1
ATOM 628 C CA . ALA A 1 82 ? 11.097 7.402 13.532 1.00 87.69 82 ALA A CA 1
ATOM 629 C C . ALA A 1 82 ? 9.699 7.424 12.899 1.00 87.69 82 ALA A C 1
ATOM 631 O O . ALA A 1 82 ? 8.885 8.269 13.261 1.00 87.69 82 ALA A O 1
ATOM 632 N N . LEU A 1 83 ? 9.381 6.467 12.020 1.00 85.06 83 LEU A N 1
ATOM 633 C CA . LEU A 1 83 ? 8.036 6.326 11.452 1.00 85.06 83 LEU A CA 1
ATOM 634 C C . LEU A 1 83 ? 6.984 5.986 12.514 1.00 85.06 83 LEU A C 1
ATOM 636 O O . LEU A 1 83 ? 5.864 6.494 12.464 1.00 85.06 83 LEU A O 1
ATOM 640 N N . THR A 1 84 ? 7.341 5.164 13.501 1.00 81.81 84 THR A N 1
ATOM 641 C CA . THR A 1 84 ? 6.446 4.828 14.616 1.00 81.81 84 THR A CA 1
ATOM 642 C C . THR A 1 84 ? 6.113 6.075 15.438 1.00 81.81 84 THR A C 1
ATOM 644 O O . THR A 1 84 ? 4.940 6.341 15.707 1.00 81.81 84 THR A O 1
ATOM 647 N N . PHE A 1 85 ? 7.115 6.894 15.771 1.00 85.69 85 PHE A N 1
ATOM 648 C CA . PHE A 1 85 ? 6.912 8.157 16.486 1.00 85.69 85 PHE A CA 1
ATOM 649 C C . PHE A 1 85 ? 6.202 9.215 15.648 1.00 85.69 85 PHE A C 1
ATOM 651 O O . PHE A 1 85 ? 5.333 9.908 16.169 1.00 85.69 85 PHE A O 1
ATOM 658 N N . LEU A 1 86 ? 6.493 9.307 14.350 1.00 86.31 86 LEU A N 1
ATOM 659 C CA . LEU A 1 86 ? 5.755 10.169 13.429 1.00 86.31 86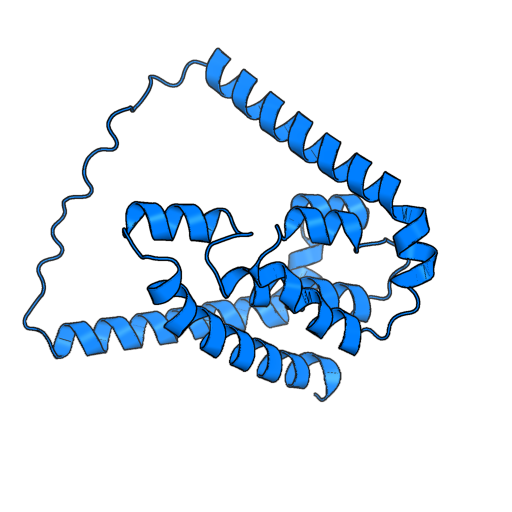 LEU A CA 1
ATOM 660 C C . LEU A 1 86 ? 4.261 9.822 13.451 1.00 86.31 86 LEU A C 1
ATOM 662 O O . LEU A 1 86 ? 3.412 10.701 13.585 1.00 86.31 86 LEU A O 1
ATOM 666 N N . GLY A 1 87 ? 3.942 8.527 13.414 1.00 79.19 87 GLY A N 1
ATOM 667 C CA . GLY A 1 87 ? 2.569 8.058 13.513 1.00 79.19 87 GLY A CA 1
ATOM 668 C C . GLY A 1 87 ? 1.905 8.358 14.858 1.00 79.19 87 GLY A C 1
ATOM 669 O O . GLY A 1 87 ? 0.694 8.571 14.892 1.00 79.19 87 GLY A O 1
ATOM 670 N N . GLN A 1 88 ? 2.657 8.398 15.962 1.00 83.00 88 GLN A N 1
ATOM 671 C CA . GLN A 1 88 ? 2.144 8.882 17.251 1.00 83.00 88 GLN A CA 1
ATOM 672 C C . GLN A 1 88 ? 1.912 10.399 17.230 1.00 83.00 88 GLN A C 1
ATOM 674 O O . GLN A 1 88 ? 0.871 10.860 17.698 1.00 83.00 88 GLN A O 1
ATOM 679 N N . GLY A 1 89 ? 2.826 11.167 16.632 1.00 83.62 89 GLY A N 1
ATOM 680 C CA . GLY A 1 89 ? 2.704 12.616 16.464 1.00 83.62 89 GLY A CA 1
ATOM 681 C C . GLY A 1 89 ? 1.474 13.035 15.652 1.00 83.62 89 GLY A C 1
ATOM 682 O O . GLY A 1 89 ? 0.878 14.070 15.938 1.00 83.62 89 GLY A O 1
ATOM 683 N N . PHE A 1 90 ? 1.031 12.204 14.703 1.00 84.31 90 PHE A N 1
ATOM 684 C CA . PHE A 1 90 ? -0.186 12.445 13.922 1.00 84.31 90 PHE A CA 1
ATOM 685 C C . PHE A 1 90 ? -1.497 12.048 14.618 1.00 84.31 90 PHE A C 1
ATOM 687 O O . PHE A 1 90 ? -2.562 12.363 14.092 1.00 84.31 90 PHE A O 1
ATOM 694 N N . THR A 1 91 ? -1.471 11.437 15.810 1.00 81.62 91 THR A N 1
ATOM 695 C CA . THR A 1 91 ? -2.694 11.003 16.526 1.00 81.62 91 THR A CA 1
ATOM 696 C C . THR A 1 91 ? -3.770 12.096 16.642 1.00 81.62 91 THR A C 1
ATOM 698 O O . THR A 1 91 ? -4.925 11.797 16.343 1.00 81.62 91 THR A O 1
ATOM 701 N N . PRO A 1 92 ? -3.453 13.368 16.978 1.00 83.69 92 PRO A N 1
ATOM 702 C CA . PRO A 1 92 ? -4.472 14.420 17.051 1.00 83.69 92 PRO A CA 1
ATOM 703 C C . PRO A 1 92 ? -5.138 14.725 15.701 1.00 83.69 92 PRO A C 1
ATOM 705 O O . PRO A 1 92 ? -6.320 15.064 15.655 1.00 83.69 92 PRO A O 1
ATOM 708 N N . LEU A 1 93 ? -4.390 14.609 14.597 1.00 83.38 93 LEU A N 1
ATOM 709 C CA . LEU A 1 93 ? -4.910 14.798 13.242 1.00 83.38 93 LEU A CA 1
ATOM 710 C C . LEU A 1 93 ? -5.799 13.615 12.838 1.00 83.38 93 LEU A C 1
ATOM 712 O O . LEU A 1 93 ? -6.901 13.826 12.332 1.00 83.38 93 LEU A O 1
ATOM 716 N N . ILE A 1 94 ? -5.342 12.388 13.114 1.00 80.44 94 ILE A N 1
ATOM 717 C CA . ILE A 1 94 ? -6.073 11.146 12.832 1.00 80.44 94 ILE A CA 1
ATOM 718 C C . ILE A 1 94 ? -7.414 11.142 13.560 1.00 80.44 94 ILE A C 1
ATOM 720 O O . ILE A 1 94 ? -8.458 10.967 12.932 1.00 80.44 94 ILE A O 1
ATOM 724 N N . ASP A 1 95 ? -7.384 11.375 14.873 1.00 82.81 95 ASP A N 1
ATOM 725 C CA . ASP A 1 95 ? -8.568 11.309 15.724 1.00 82.81 95 ASP A CA 1
ATOM 726 C C . ASP A 1 95 ? -9.623 12.345 15.309 1.00 82.81 95 ASP A C 1
ATOM 728 O O . ASP A 1 95 ? -10.820 12.065 15.355 1.00 82.81 95 ASP A O 1
ATOM 732 N N . LYS A 1 96 ? -9.187 13.536 14.875 1.00 84.44 96 LYS A N 1
ATOM 733 C CA . LYS A 1 96 ? -10.091 14.626 14.495 1.00 84.44 96 LYS A CA 1
ATOM 734 C C . LYS A 1 96 ? -10.648 14.488 13.078 1.00 84.44 96 LYS A C 1
ATOM 736 O O . LYS A 1 96 ? -11.821 14.795 12.868 1.00 84.44 96 LYS A O 1
ATOM 741 N N . TYR A 1 97 ? -9.818 14.092 12.113 1.00 83.50 97 TYR A N 1
ATOM 742 C CA . TYR A 1 97 ? -10.165 14.199 10.693 1.00 83.50 97 TYR A CA 1
ATOM 743 C C . TYR A 1 97 ? -10.213 12.885 9.940 1.00 83.50 97 TYR A C 1
ATOM 745 O O . TYR A 1 97 ? -10.906 12.854 8.940 1.00 83.50 97 TYR A O 1
ATOM 753 N N . ILE A 1 98 ? -9.490 11.842 10.355 1.00 83.81 98 ILE A N 1
ATOM 754 C CA . ILE A 1 98 ? -9.413 10.580 9.602 1.00 83.81 98 ILE A CA 1
ATOM 755 C C . ILE A 1 98 ? -10.414 9.559 10.150 1.00 83.81 98 ILE A C 1
ATOM 757 O O . ILE A 1 98 ? -11.109 8.913 9.371 1.00 83.81 98 ILE A O 1
ATOM 761 N N . LEU A 1 99 ? -10.552 9.440 11.479 1.00 84.69 99 LEU A N 1
ATOM 762 C CA . LEU A 1 99 ? -11.476 8.474 12.097 1.00 84.69 99 LEU A CA 1
ATOM 763 C C . LEU A 1 99 ? -12.945 8.708 11.733 1.00 84.69 99 LEU A C 1
ATOM 765 O O . LEU A 1 99 ? -13.726 7.759 11.704 1.00 84.69 99 LEU A O 1
ATOM 769 N N . THR A 1 100 ? -13.316 9.961 11.476 1.00 86.50 100 THR A N 1
ATOM 770 C CA . THR A 1 100 ? -14.684 10.370 11.138 1.00 86.50 100 THR A CA 1
ATOM 771 C C . THR A 1 100 ? -15.006 10.210 9.653 1.00 86.50 100 THR A C 1
ATOM 773 O O . THR A 1 100 ? -16.167 10.359 9.273 1.00 86.50 100 THR A O 1
ATOM 776 N N . LEU A 1 101 ? -14.010 9.904 8.811 1.00 86.81 101 LEU A N 1
ATOM 777 C CA . LEU A 1 101 ? -14.235 9.702 7.384 1.00 86.81 101 LEU A CA 1
ATOM 778 C C . LEU A 1 101 ? -14.853 8.340 7.117 1.00 86.81 101 LEU A C 1
ATOM 780 O O . LEU A 1 101 ? -14.489 7.316 7.704 1.00 86.81 101 LEU A O 1
ATOM 784 N N . ASP A 1 102 ? -15.752 8.351 6.142 1.00 91.69 102 ASP A N 1
ATOM 785 C CA . ASP A 1 102 ? -16.297 7.141 5.564 1.00 91.69 102 ASP A CA 1
ATOM 786 C C . ASP A 1 102 ? -15.175 6.299 4.936 1.00 91.69 102 ASP A C 1
ATOM 788 O O . ASP A 1 102 ? -14.302 6.806 4.224 1.00 91.69 102 ASP A O 1
ATOM 792 N N . TYR A 1 103 ? -15.199 4.992 5.191 1.00 92.69 103 TYR A N 1
ATOM 793 C CA . TYR A 1 103 ? -14.172 4.063 4.720 1.00 92.69 103 TYR A CA 1
ATOM 794 C C . TYR A 1 103 ? -14.063 4.030 3.185 1.00 92.69 103 TYR A C 1
ATOM 796 O O . TYR A 1 103 ? -12.974 3.823 2.652 1.00 92.69 103 TYR A O 1
ATOM 804 N N . ARG A 1 104 ? -15.149 4.311 2.452 1.00 94.62 104 ARG A N 1
ATOM 805 C CA . ARG A 1 104 ? -15.144 4.389 0.983 1.00 94.62 104 ARG A CA 1
ATOM 806 C C . ARG A 1 104 ? -14.378 5.613 0.501 1.00 94.62 104 ARG A C 1
ATOM 808 O O . ARG A 1 104 ? -13.743 5.559 -0.548 1.00 94.62 104 ARG A O 1
ATOM 815 N N . LEU A 1 105 ? -14.432 6.710 1.257 1.00 93.56 105 LEU A N 1
ATOM 816 C CA . LEU A 1 105 ? -13.648 7.906 0.969 1.00 93.56 105 LEU A CA 1
ATOM 817 C C . LEU A 1 105 ? -12.172 7.674 1.298 1.00 93.56 105 LEU A C 1
ATOM 819 O O . LEU A 1 105 ? -11.323 8.013 0.479 1.00 93.56 105 LEU A O 1
ATOM 823 N N . LEU A 1 106 ? -11.868 7.040 2.438 1.00 93.88 106 LEU A N 1
ATOM 824 C CA . LEU A 1 106 ? -10.495 6.674 2.814 1.00 93.88 106 LEU A CA 1
ATOM 825 C C . LEU A 1 106 ? -9.814 5.820 1.739 1.00 93.88 106 LEU A C 1
ATOM 827 O O . LEU A 1 106 ? -8.645 6.043 1.433 1.00 93.88 106 LEU A O 1
ATOM 831 N N . TYR A 1 107 ? -10.555 4.894 1.126 1.00 96.81 107 TYR A N 1
ATOM 832 C CA . TYR A 1 107 ? -10.065 4.086 0.010 1.00 96.81 107 TYR A CA 1
ATOM 833 C C . TYR A 1 107 ? -9.574 4.941 -1.169 1.00 96.81 107 TYR A C 1
ATOM 835 O O . TYR A 1 107 ? -8.472 4.732 -1.672 1.00 96.81 107 TYR A O 1
ATOM 843 N N . TRP A 1 108 ? -10.376 5.921 -1.599 1.00 95.88 108 TRP A N 1
ATOM 844 C CA . TRP A 1 108 ? -10.047 6.772 -2.746 1.00 95.88 108 TRP A CA 1
ATOM 845 C C . TRP A 1 108 ? -9.022 7.851 -2.422 1.00 95.88 108 TRP A C 1
ATOM 847 O O . TRP A 1 108 ? -8.141 8.093 -3.236 1.00 95.88 108 TRP A O 1
ATOM 857 N N . VAL A 1 109 ? -9.092 8.475 -1.243 1.00 93.31 109 VAL A N 1
ATOM 858 C CA . VAL A 1 109 ? -8.092 9.462 -0.795 1.00 93.31 109 VAL A CA 1
ATOM 859 C C . VAL A 1 109 ? -6.696 8.842 -0.777 1.00 93.31 109 VAL A C 1
ATOM 861 O O . VAL A 1 109 ? -5.722 9.489 -1.162 1.00 93.31 109 VAL A O 1
ATOM 864 N N . ASN A 1 110 ? -6.604 7.551 -0.454 1.00 95.06 110 ASN A N 1
ATOM 865 C CA . ASN A 1 110 ? -5.354 6.805 -0.510 1.00 95.06 110 ASN A CA 1
ATOM 866 C C . ASN A 1 110 ? -4.766 6.628 -1.921 1.00 95.06 110 ASN A C 1
ATOM 868 O O . ASN A 1 110 ? -3.633 6.165 -2.044 1.00 95.06 110 ASN A O 1
ATOM 872 N N . SER A 1 111 ? -5.429 7.092 -2.990 1.00 94.56 111 SER A N 1
ATOM 873 C CA . SER A 1 111 ? -4.788 7.244 -4.304 1.00 94.56 111 SER A CA 1
ATOM 874 C C . SER A 1 111 ? -3.589 8.200 -4.269 1.00 94.56 111 SER A C 1
ATOM 876 O O . SER A 1 111 ? -2.706 8.107 -5.118 1.00 94.56 111 SER A O 1
ATOM 878 N N . ILE A 1 112 ? -3.515 9.097 -3.276 1.00 92.25 112 ILE A N 1
ATOM 879 C CA . ILE A 1 112 ? -2.356 9.972 -3.028 1.00 92.25 112 ILE A CA 1
ATOM 880 C C . ILE A 1 112 ? -1.067 9.154 -2.802 1.00 92.25 112 ILE A C 1
ATOM 882 O O . ILE A 1 112 ? 0.032 9.614 -3.126 1.00 92.25 112 ILE A O 1
ATOM 886 N N . SER A 1 113 ? -1.195 7.906 -2.343 1.00 93.94 113 SER A N 1
ATOM 887 C CA . SER A 1 113 ? -0.094 6.945 -2.214 1.00 93.94 113 SER A CA 1
ATOM 888 C C . SER A 1 113 ? 0.584 6.589 -3.538 1.00 93.94 113 SER A C 1
ATOM 890 O O . SER A 1 113 ? 1.645 5.980 -3.534 1.00 93.94 113 SER A O 1
ATOM 892 N N . ALA A 1 114 ? 0.011 6.976 -4.681 1.00 93.12 114 ALA A N 1
ATOM 893 C CA . ALA A 1 114 ? 0.697 6.899 -5.966 1.00 93.12 114 ALA A CA 1
ATOM 894 C C . ALA A 1 114 ? 1.920 7.827 -6.043 1.00 93.12 114 ALA A C 1
ATOM 896 O O . ALA A 1 114 ? 2.777 7.621 -6.891 1.00 93.12 114 ALA A O 1
ATOM 897 N N . VAL A 1 115 ? 1.993 8.866 -5.205 1.00 89.81 115 VAL A N 1
ATOM 898 C CA . VAL A 1 115 ? 3.099 9.840 -5.200 1.00 89.81 115 VAL A CA 1
ATOM 899 C C . VAL A 1 115 ? 3.840 9.851 -3.861 1.00 89.81 115 VAL A C 1
ATOM 901 O O . VAL A 1 115 ? 5.044 10.108 -3.825 1.00 89.81 115 VAL A O 1
ATOM 904 N N . LEU A 1 116 ? 3.130 9.594 -2.759 1.00 90.56 116 LEU A N 1
ATOM 905 C CA . LEU A 1 116 ? 3.683 9.573 -1.403 1.00 90.56 116 LEU A CA 1
ATOM 906 C C . LEU A 1 116 ? 4.056 8.158 -0.951 1.00 90.56 116 LEU A C 1
ATOM 908 O O . LEU A 1 116 ? 3.511 7.175 -1.438 1.00 90.56 116 LEU A O 1
ATOM 912 N N . ASP A 1 117 ? 4.968 8.061 0.021 1.00 90.25 117 ASP A N 1
ATOM 913 C CA . ASP A 1 117 ? 5.416 6.771 0.550 1.00 90.25 117 ASP A CA 1
ATOM 914 C C . ASP A 1 117 ? 4.332 6.050 1.371 1.00 90.25 117 ASP A C 1
ATOM 916 O O . ASP A 1 117 ? 3.833 6.570 2.375 1.00 90.25 117 ASP A O 1
ATOM 920 N N . ASN A 1 118 ? 4.024 4.808 0.984 1.00 92.62 118 ASN A N 1
ATOM 921 C CA . ASN A 1 118 ? 2.980 3.991 1.607 1.00 92.62 118 ASN A CA 1
ATOM 922 C C . ASN A 1 118 ? 3.215 3.756 3.108 1.00 92.62 118 ASN A C 1
ATOM 924 O O . ASN A 1 118 ? 2.261 3.675 3.880 1.00 92.62 118 ASN A O 1
ATOM 928 N N . ALA A 1 119 ? 4.469 3.573 3.542 1.00 90.25 119 ALA A N 1
ATOM 929 C CA . ALA A 1 119 ? 4.763 3.320 4.954 1.00 90.25 119 ALA A CA 1
ATOM 930 C C . ALA A 1 119 ? 4.526 4.575 5.802 1.00 90.25 119 ALA A C 1
ATOM 932 O O . ALA A 1 119 ? 4.034 4.476 6.926 1.00 90.25 119 ALA A O 1
ATOM 933 N N . THR A 1 120 ? 4.828 5.738 5.235 1.00 89.19 120 THR A N 1
ATOM 934 C CA . THR A 1 120 ? 4.587 7.045 5.843 1.00 89.19 120 THR A CA 1
ATOM 935 C C . THR A 1 120 ? 3.093 7.344 5.946 1.00 89.19 120 THR A C 1
ATOM 937 O O . THR A 1 120 ? 2.631 7.716 7.023 1.00 89.19 120 THR A O 1
ATOM 940 N N . LEU A 1 121 ? 2.315 7.107 4.883 1.00 91.38 121 LEU A N 1
ATOM 941 C CA . LEU A 1 121 ? 0.855 7.261 4.928 1.00 91.38 121 LEU A CA 1
ATOM 942 C C . LEU A 1 121 ? 0.209 6.286 5.914 1.00 91.38 121 LEU A C 1
ATOM 944 O O . LEU A 1 121 ? -0.592 6.696 6.746 1.00 91.38 121 LEU A O 1
ATOM 948 N N . ALA A 1 122 ? 0.633 5.020 5.933 1.00 92.19 122 ALA A N 1
ATOM 949 C CA . ALA A 1 122 ? 0.158 4.066 6.931 1.00 92.19 122 ALA A CA 1
ATOM 950 C C . ALA A 1 122 ? 0.462 4.519 8.370 1.00 92.19 122 ALA A C 1
ATOM 952 O O . ALA A 1 122 ? -0.379 4.361 9.254 1.00 92.19 122 ALA A O 1
ATOM 953 N N . ALA A 1 123 ? 1.634 5.112 8.622 1.00 89.06 123 ALA A N 1
ATOM 954 C CA . ALA A 1 123 ? 1.944 5.696 9.925 1.00 89.06 123 ALA A CA 1
ATOM 955 C C . ALA A 1 123 ? 1.029 6.891 10.255 1.00 89.06 123 ALA A C 1
ATOM 957 O O . ALA A 1 123 ? 0.610 7.044 11.404 1.00 89.06 123 ALA A O 1
ATOM 958 N N . ALA A 1 124 ? 0.724 7.727 9.264 1.00 87.88 124 ALA A N 1
ATOM 959 C CA . ALA A 1 124 ? -0.063 8.943 9.428 1.00 87.88 124 ALA A CA 1
ATOM 960 C C . ALA A 1 124 ? -1.579 8.714 9.470 1.00 87.88 124 ALA A C 1
ATOM 962 O O . ALA A 1 124 ? -2.281 9.583 9.972 1.00 87.88 124 ALA A O 1
ATOM 963 N N . GLU A 1 125 ? -2.085 7.584 8.975 1.00 90.50 125 GLU A N 1
ATOM 964 C CA . GLU A 1 125 ? -3.525 7.330 8.856 1.00 90.50 125 GLU A CA 1
ATOM 965 C C . GLU A 1 125 ? -4.014 6.204 9.770 1.00 90.50 125 GLU A C 1
ATOM 967 O O . GLU A 1 125 ? -5.085 6.326 10.356 1.00 90.50 125 GLU A O 1
ATOM 972 N N . ILE A 1 126 ? -3.246 5.122 9.945 1.00 92.44 126 ILE A N 1
ATOM 973 C CA . ILE A 1 126 ? -3.730 3.931 10.657 1.00 92.44 126 ILE A CA 1
ATOM 974 C C . ILE A 1 126 ? -3.742 4.148 12.174 1.00 92.44 126 ILE A C 1
ATOM 976 O O . ILE A 1 126 ? -2.768 4.610 12.788 1.00 92.44 126 ILE A O 1
ATOM 980 N N . SER A 1 127 ? -4.852 3.738 12.788 1.00 90.88 127 SER A N 1
ATOM 981 C CA . SER A 1 127 ? -5.080 3.764 14.231 1.00 90.88 127 SER A CA 1
ATOM 982 C C . SER A 1 127 ? -5.789 2.494 14.699 1.00 90.88 127 SER A C 1
ATOM 984 O O . SER A 1 127 ? -6.643 1.956 13.999 1.00 90.88 127 SER A O 1
ATOM 986 N N . ASN A 1 128 ? -5.479 2.048 15.917 1.00 90.19 128 ASN A N 1
ATOM 987 C CA . ASN A 1 128 ? -6.132 0.909 16.570 1.00 90.19 128 ASN A CA 1
ATOM 988 C C . ASN A 1 128 ? -7.606 1.167 16.948 1.00 90.19 128 ASN A C 1
ATOM 990 O O . ASN A 1 128 ? -8.304 0.245 17.353 1.00 90.19 128 ASN A O 1
ATOM 994 N N . LYS A 1 129 ? -8.088 2.409 16.816 1.00 90.69 129 LYS A N 1
ATOM 995 C CA . LYS A 1 129 ? -9.497 2.785 17.028 1.00 90.69 129 LYS A CA 1
ATOM 996 C C . LYS A 1 129 ? -10.369 2.571 15.787 1.00 90.69 129 LYS A C 1
ATOM 998 O O . LYS A 1 129 ? -11.578 2.775 15.852 1.00 90.69 129 LYS A O 1
ATOM 1003 N N . MET A 1 130 ? -9.761 2.243 14.648 1.00 92.69 130 MET A N 1
ATOM 1004 C CA . MET A 1 130 ? -10.468 2.082 13.383 1.00 92.69 130 MET A CA 1
ATOM 1005 C C . MET A 1 130 ? -11.237 0.767 13.325 1.00 92.69 130 MET A C 1
ATOM 1007 O O . MET A 1 130 ? -10.821 -0.252 13.873 1.00 92.69 130 MET A O 1
ATOM 1011 N N . SER A 1 131 ? -12.346 0.782 12.592 1.00 94.31 131 SER A N 1
ATOM 1012 C CA . SER A 1 131 ? -13.039 -0.451 12.228 1.00 94.31 131 SER A CA 1
ATOM 1013 C C . SER A 1 131 ? -12.212 -1.283 11.243 1.00 94.31 131 SER A C 1
ATOM 1015 O O . SER A 1 131 ? -11.396 -0.755 10.484 1.00 94.31 131 SER A O 1
ATOM 1017 N N . ILE A 1 132 ? -12.488 -2.588 11.191 1.00 94.12 132 ILE A N 1
ATOM 1018 C CA . ILE A 1 132 ? -11.864 -3.509 10.229 1.00 94.12 132 ILE A CA 1
ATOM 1019 C C . ILE A 1 132 ? -12.042 -2.996 8.791 1.00 94.12 132 ILE A C 1
ATOM 1021 O O . ILE A 1 132 ? -11.077 -2.976 8.036 1.00 94.12 132 ILE A O 1
ATOM 1025 N N . MET A 1 133 ? -13.229 -2.485 8.439 1.00 94.06 133 MET A N 1
ATOM 1026 C CA . MET A 1 133 ? -13.498 -1.940 7.100 1.00 94.06 133 MET A CA 1
ATOM 1027 C C . MET A 1 133 ? -12.638 -0.715 6.767 1.00 94.06 133 MET A C 1
ATOM 1029 O O . MET A 1 133 ? -12.187 -0.581 5.635 1.00 94.06 133 MET A O 1
ATOM 1033 N N . GLN A 1 134 ? -12.381 0.174 7.734 1.00 95.00 134 GLN A N 1
ATOM 1034 C CA . GLN A 1 134 ? -11.483 1.319 7.528 1.00 95.00 134 GLN A CA 1
ATOM 1035 C C . GLN A 1 134 ? -10.040 0.855 7.307 1.00 95.00 134 GLN A C 1
ATOM 1037 O O . GLN A 1 134 ? -9.372 1.357 6.408 1.00 95.00 134 GLN A O 1
ATOM 1042 N N . ILE A 1 135 ? -9.574 -0.130 8.083 1.00 95.88 135 ILE A N 1
ATOM 1043 C CA . ILE A 1 135 ? -8.224 -0.692 7.940 1.00 95.88 135 ILE A CA 1
ATOM 1044 C C . ILE A 1 135 ? -8.077 -1.392 6.582 1.00 95.88 135 ILE A C 1
ATOM 1046 O O . ILE A 1 135 ? -7.109 -1.133 5.869 1.00 95.88 135 ILE A O 1
ATOM 1050 N N . GLU A 1 136 ? -9.039 -2.235 6.193 1.00 96.31 136 GLU A N 1
ATOM 1051 C CA . GLU A 1 136 ? -9.059 -2.883 4.876 1.00 96.31 136 GLU A CA 1
ATOM 1052 C C . GLU A 1 136 ? -9.066 -1.844 3.748 1.00 96.31 136 GLU A C 1
ATOM 1054 O O . GLU A 1 136 ? -8.264 -1.947 2.821 1.00 96.31 136 GLU A O 1
ATOM 1059 N N . ALA A 1 137 ? -9.907 -0.810 3.849 1.00 96.44 137 ALA A N 1
ATOM 1060 C CA . ALA A 1 137 ? -10.001 0.253 2.854 1.00 96.44 137 ALA A CA 1
ATOM 1061 C C . ALA A 1 137 ? -8.684 1.026 2.689 1.00 96.44 137 ALA A C 1
ATOM 1063 O O . ALA A 1 137 ? -8.207 1.183 1.564 1.00 96.44 137 ALA A O 1
ATOM 1064 N N . ILE A 1 138 ? -8.071 1.469 3.793 1.00 96.12 138 ILE A N 1
ATOM 1065 C CA . ILE A 1 138 ? -6.783 2.175 3.765 1.00 96.12 138 ILE A CA 1
ATOM 1066 C C . ILE A 1 138 ? -5.717 1.275 3.142 1.00 96.12 138 ILE A C 1
ATOM 1068 O O . ILE A 1 138 ? -5.055 1.664 2.185 1.00 96.12 138 ILE A O 1
ATOM 1072 N N . LEU A 1 139 ? -5.566 0.044 3.637 1.00 97.06 139 LEU A N 1
ATOM 1073 C CA . LEU A 1 139 ? -4.494 -0.841 3.185 1.00 97.06 139 LEU A CA 1
ATOM 1074 C C . LEU A 1 139 ? -4.644 -1.242 1.719 1.00 97.06 139 LEU A C 1
ATOM 1076 O O . LEU A 1 139 ? -3.657 -1.222 0.986 1.00 97.06 139 LEU A O 1
ATOM 1080 N N . MET A 1 140 ? -5.858 -1.566 1.271 1.00 97.19 140 MET A N 1
ATOM 1081 C CA . MET A 1 140 ? -6.106 -1.890 -0.133 1.00 97.19 140 MET A CA 1
ATOM 1082 C C . MET A 1 140 ? -5.879 -0.674 -1.036 1.00 97.19 140 MET A C 1
ATOM 1084 O O . MET A 1 140 ? -5.270 -0.821 -2.095 1.00 97.19 140 MET A O 1
ATOM 1088 N N . GLY A 1 141 ? -6.291 0.523 -0.603 1.00 96.38 141 GLY A N 1
ATOM 1089 C CA . GLY A 1 141 ? -6.009 1.774 -1.307 1.00 96.38 141 GLY A CA 1
ATOM 1090 C C . GLY A 1 141 ? -4.506 2.019 -1.459 1.00 96.38 141 GLY A C 1
ATOM 1091 O O . GLY A 1 141 ? -4.021 2.157 -2.580 1.00 96.38 141 GLY A O 1
ATOM 1092 N N . LEU A 1 142 ? -3.754 1.970 -0.353 1.00 96.00 142 LEU A N 1
ATOM 1093 C CA . LEU A 1 142 ? -2.297 2.151 -0.332 1.00 96.00 142 LEU A CA 1
ATOM 1094 C C . LEU A 1 142 ? -1.574 1.140 -1.235 1.00 96.00 142 LEU A C 1
ATOM 1096 O O . LEU A 1 142 ? -0.698 1.514 -2.015 1.00 96.00 142 LEU A O 1
ATOM 1100 N N . ILE A 1 143 ? -1.922 -0.148 -1.141 1.00 95.25 143 ILE A N 1
ATOM 1101 C CA . ILE A 1 143 ? -1.259 -1.221 -1.900 1.00 95.25 143 ILE A CA 1
ATOM 1102 C C . ILE A 1 143 ? -1.472 -1.044 -3.405 1.00 95.25 143 ILE A C 1
ATOM 1104 O O . ILE A 1 143 ? -0.512 -1.142 -4.167 1.00 95.25 143 ILE A O 1
ATOM 1108 N N . ILE A 1 144 ? -2.708 -0.777 -3.835 1.00 96.19 144 ILE A N 1
ATOM 1109 C CA . ILE A 1 144 ? -3.027 -0.643 -5.261 1.00 96.19 144 ILE A CA 1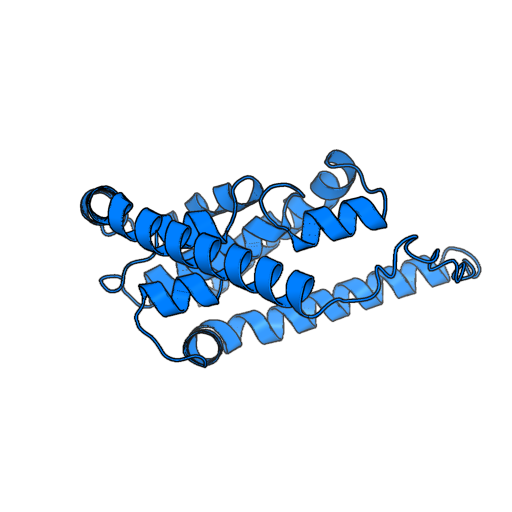
ATOM 1110 C C . ILE A 1 144 ? -2.452 0.668 -5.810 1.00 96.19 144 ILE A C 1
ATOM 1112 O O . ILE A 1 144 ? -1.778 0.666 -6.841 1.00 96.19 144 ILE A O 1
ATOM 1116 N N . ALA A 1 145 ? -2.676 1.787 -5.116 1.00 95.94 145 ALA A N 1
ATOM 1117 C CA . ALA A 1 145 ? -2.220 3.099 -5.562 1.00 95.94 145 ALA A CA 1
ATOM 1118 C C . ALA A 1 145 ? -0.696 3.220 -5.591 1.00 95.94 145 ALA A C 1
ATOM 1120 O O . ALA A 1 145 ? -0.149 3.764 -6.548 1.00 95.94 145 ALA A O 1
ATOM 1121 N N . GLY A 1 146 ? 0.003 2.625 -4.622 1.00 93.69 146 GLY A N 1
ATOM 1122 C CA . GLY A 1 146 ? 1.467 2.599 -4.591 1.00 93.69 146 GLY A CA 1
ATOM 1123 C C . GLY A 1 146 ? 2.119 1.852 -5.763 1.00 93.69 146 GLY A C 1
ATOM 1124 O O . GLY A 1 146 ? 3.337 1.899 -5.904 1.00 93.69 146 GLY A O 1
ATOM 1125 N N . GLY A 1 147 ? 1.353 1.145 -6.603 1.00 92.31 147 GLY A N 1
ATOM 1126 C CA . GLY A 1 147 ? 1.840 0.549 -7.853 1.00 92.31 147 GLY A CA 1
ATOM 1127 C C . GLY A 1 147 ? 1.732 1.465 -9.081 1.00 92.31 147 GLY A C 1
ATOM 1128 O O . GLY A 1 147 ? 2.317 1.164 -10.123 1.00 92.31 147 GLY A O 1
ATOM 1129 N N . MET A 1 148 ? 0.985 2.572 -8.993 1.00 95.44 148 MET A N 1
ATOM 1130 C CA . MET A 1 148 ? 0.604 3.376 -10.161 1.00 95.44 148 MET A CA 1
ATOM 1131 C C . MET A 1 148 ? 1.762 4.165 -10.766 1.00 95.44 148 MET A C 1
ATOM 1133 O O . MET A 1 148 ? 1.858 4.265 -11.990 1.00 95.44 148 MET A O 1
ATOM 1137 N N . LEU A 1 149 ? 2.627 4.732 -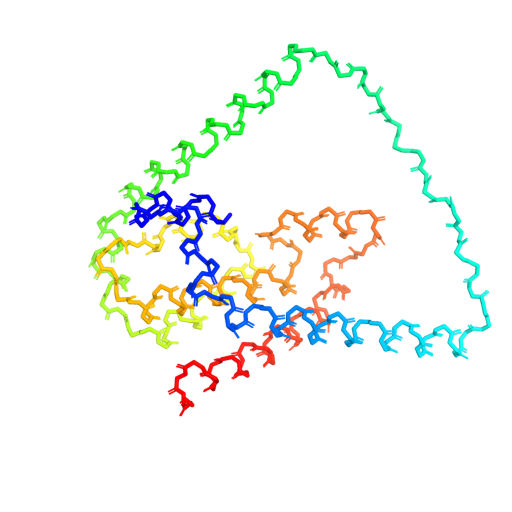9.924 1.00 94.88 149 LEU A N 1
ATOM 1138 C CA . LEU A 1 149 ? 3.773 5.534 -10.345 1.00 94.88 149 LEU A CA 1
ATOM 1139 C C . LEU A 1 149 ? 5.059 5.035 -9.670 1.00 94.88 149 LEU A C 1
ATOM 1141 O O . LEU A 1 149 ? 5.040 4.226 -8.743 1.00 94.88 149 LEU A O 1
ATOM 1145 N N . ILE A 1 150 ? 6.195 5.523 -10.168 1.00 90.56 150 ILE A N 1
ATOM 1146 C CA . ILE A 1 150 ? 7.523 5.231 -9.617 1.00 90.56 150 ILE A CA 1
ATOM 1147 C C . ILE A 1 150 ? 7.739 5.845 -8.218 1.00 90.56 150 ILE A C 1
ATOM 1149 O O . ILE A 1 150 ? 8.185 5.112 -7.333 1.00 90.56 150 ILE A O 1
ATOM 1153 N N . PRO A 1 151 ? 7.496 7.155 -7.978 1.00 86.62 151 PRO A N 1
ATOM 1154 C CA . PRO A 1 151 ? 7.725 7.740 -6.657 1.00 86.62 151 PRO A CA 1
ATOM 1155 C C . PRO A 1 151 ? 6.768 7.157 -5.608 1.00 86.62 151 PRO A C 1
ATOM 1157 O O . PRO A 1 151 ? 5.658 6.753 -5.928 1.00 86.62 151 PRO A O 1
ATOM 1160 N N . GLY A 1 152 ? 7.209 7.123 -4.349 1.00 78.88 152 GLY A N 1
ATOM 1161 C CA . GLY A 1 152 ? 6.407 6.612 -3.229 1.00 78.88 152 GLY A CA 1
ATOM 1162 C C . GLY A 1 152 ? 6.541 5.106 -2.969 1.00 78.88 152 GLY A C 1
ATOM 1163 O O . GLY A 1 152 ? 6.092 4.626 -1.933 1.00 78.88 152 GLY A O 1
ATOM 1164 N N . ASN A 1 153 ? 7.215 4.346 -3.841 1.00 89.94 153 ASN A N 1
ATOM 1165 C CA . ASN A 1 153 ? 7.398 2.907 -3.644 1.00 89.94 153 ASN A CA 1
ATOM 1166 C C . ASN A 1 153 ? 8.817 2.442 -4.013 1.00 89.94 153 ASN A C 1
ATOM 1168 O O . ASN A 1 153 ? 9.225 2.487 -5.173 1.00 89.94 153 ASN A O 1
ATOM 1172 N N . ILE A 1 154 ? 9.575 1.972 -3.015 1.00 88.75 154 ILE A N 1
ATOM 1173 C CA . ILE A 1 154 ? 10.981 1.553 -3.170 1.00 88.75 154 ILE A CA 1
ATOM 1174 C C . ILE A 1 154 ? 11.145 0.460 -4.249 1.00 88.75 154 ILE A C 1
ATOM 1176 O O . ILE A 1 154 ? 11.972 0.655 -5.141 1.00 88.75 154 ILE A O 1
ATOM 1180 N N . PRO A 1 155 ? 10.377 -0.651 -4.234 1.00 90.44 155 PRO A N 1
ATOM 1181 C CA . PRO A 1 155 ? 10.350 -1.610 -5.337 1.00 90.44 155 PRO A CA 1
ATOM 1182 C C . PRO A 1 155 ? 10.216 -0.987 -6.735 1.00 90.44 155 PRO A C 1
ATOM 1184 O O . PRO A 1 155 ? 10.979 -1.358 -7.626 1.00 90.44 155 PRO A O 1
ATOM 1187 N N . ASN A 1 156 ? 9.316 -0.015 -6.929 1.00 93.00 156 ASN A N 1
ATOM 1188 C CA . ASN A 1 156 ? 9.124 0.627 -8.236 1.00 93.00 156 ASN A CA 1
ATOM 1189 C C . ASN A 1 156 ? 10.350 1.461 -8.633 1.00 93.00 156 ASN A C 1
ATOM 1191 O O . ASN A 1 156 ? 10.777 1.410 -9.784 1.00 93.00 156 ASN A O 1
ATOM 1195 N N . ILE A 1 157 ? 10.949 2.184 -7.680 1.00 90.00 157 ILE A N 1
ATOM 1196 C CA . ILE A 1 157 ? 12.176 2.967 -7.895 1.00 90.00 157 ILE A CA 1
ATOM 1197 C C . ILE A 1 157 ? 13.327 2.057 -8.343 1.00 90.00 157 ILE A C 1
ATOM 1199 O O . ILE A 1 157 ? 14.020 2.368 -9.313 1.00 90.00 157 ILE A O 1
ATOM 1203 N N . ILE A 1 158 ? 13.518 0.916 -7.672 1.00 90.31 158 ILE A N 1
ATOM 1204 C CA . ILE A 1 158 ? 14.576 -0.047 -8.013 1.00 90.31 158 ILE A CA 1
ATOM 1205 C C . ILE A 1 158 ? 14.309 -0.671 -9.387 1.00 90.31 158 ILE A C 1
ATOM 1207 O O . ILE A 1 158 ? 15.216 -0.714 -10.220 1.00 90.31 158 ILE A O 1
ATOM 1211 N N . ALA A 1 159 ? 13.076 -1.115 -9.647 1.00 90.81 159 ALA A N 1
ATOM 1212 C CA . ALA A 1 159 ? 12.701 -1.731 -10.917 1.00 90.81 159 ALA A CA 1
ATOM 1213 C C . ALA A 1 159 ? 12.883 -0.763 -12.093 1.00 90.81 159 ALA A C 1
ATOM 1215 O O . ALA A 1 159 ? 13.508 -1.120 -13.089 1.00 90.81 159 ALA A O 1
ATOM 1216 N N . ALA A 1 160 ? 12.404 0.476 -11.967 1.00 90.50 160 ALA A N 1
ATOM 1217 C CA . ALA A 1 160 ? 12.563 1.490 -13.001 1.00 90.50 160 ALA A CA 1
ATOM 1218 C C . ALA A 1 160 ? 14.032 1.862 -13.241 1.00 90.50 160 ALA A C 1
ATOM 1220 O O . ALA A 1 160 ? 14.431 2.034 -14.389 1.00 90.50 160 ALA A O 1
ATOM 1221 N N . SER A 1 161 ? 14.849 1.926 -12.182 1.00 85.75 161 SER A N 1
ATOM 1222 C CA . SER A 1 161 ? 16.291 2.174 -12.293 1.00 85.75 161 SER A CA 1
ATOM 1223 C C . SER A 1 161 ? 17.010 1.044 -13.041 1.00 85.75 161 SER A C 1
ATOM 1225 O O . SER A 1 161 ? 17.726 1.298 -14.010 1.00 85.75 161 SER A O 1
ATOM 1227 N N . LYS A 1 162 ? 16.769 -0.219 -12.656 1.00 90.38 162 LYS A N 1
ATOM 1228 C CA . LYS A 1 162 ? 17.413 -1.391 -13.275 1.00 90.38 162 LYS A CA 1
ATOM 1229 C C . LYS A 1 162 ? 16.930 -1.631 -14.714 1.00 90.38 162 LYS A C 1
ATOM 1231 O O . LYS A 1 162 ? 17.740 -1.975 -15.568 1.00 90.38 162 LYS A O 1
ATOM 1236 N N . LEU A 1 163 ? 15.645 -1.403 -15.003 1.00 89.06 163 LEU A N 1
ATOM 1237 C CA . LEU A 1 163 ? 15.060 -1.553 -16.345 1.00 89.06 163 LEU A CA 1
ATOM 1238 C C . LEU A 1 163 ? 15.169 -0.287 -17.212 1.00 89.06 163 LEU A C 1
ATOM 1240 O O . LEU A 1 163 ? 14.745 -0.304 -18.364 1.00 89.06 163 LEU A O 1
ATOM 1244 N N . LYS A 1 164 ? 15.725 0.805 -16.670 1.00 90.00 164 LYS A N 1
ATOM 1245 C CA . LYS A 1 164 ? 15.862 2.115 -17.330 1.00 90.00 164 LYS A CA 1
ATOM 1246 C C . LYS A 1 164 ? 14.537 2.657 -17.890 1.00 90.00 164 LYS A C 1
ATOM 1248 O O . LYS A 1 164 ? 14.511 3.253 -18.963 1.00 90.00 164 LYS A O 1
ATOM 1253 N N . ILE A 1 165 ? 13.445 2.462 -17.151 1.00 90.88 165 ILE A N 1
ATOM 1254 C CA . ILE A 1 165 ? 12.104 2.938 -17.517 1.00 90.88 165 ILE A CA 1
ATOM 1255 C C . ILE A 1 165 ? 11.911 4.355 -16.976 1.00 90.88 165 ILE A C 1
ATOM 1257 O O . ILE A 1 165 ? 12.136 4.619 -15.794 1.00 90.88 165 ILE A O 1
ATOM 1261 N N . THR A 1 166 ? 11.455 5.277 -17.821 1.00 92.44 166 THR A N 1
ATOM 1262 C CA . THR A 1 166 ? 11.147 6.649 -17.401 1.00 92.44 166 THR A CA 1
ATOM 1263 C C . THR A 1 166 ? 9.822 6.730 -16.634 1.00 92.44 166 THR A C 1
ATOM 1265 O O . THR A 1 166 ? 8.901 5.934 -16.842 1.00 92.44 166 THR A O 1
ATOM 1268 N N . SER A 1 167 ? 9.661 7.757 -15.791 1.00 89.06 167 SER A N 1
ATOM 1269 C CA . SER A 1 167 ? 8.405 8.002 -15.058 1.00 89.06 167 SER A CA 1
ATOM 1270 C C . SER A 1 167 ? 7.186 8.112 -15.969 1.00 89.06 167 SER A C 1
ATOM 1272 O O . SER A 1 167 ? 6.103 7.665 -15.600 1.00 89.06 167 SER A O 1
ATOM 1274 N N . THR A 1 168 ? 7.351 8.669 -17.169 1.00 92.88 168 THR A N 1
ATOM 1275 C CA . THR A 1 168 ? 6.263 8.802 -18.141 1.00 92.88 168 THR A CA 1
ATOM 1276 C C . THR A 1 168 ? 5.876 7.455 -18.749 1.00 92.88 168 THR A C 1
ATOM 1278 O O . THR A 1 168 ? 4.689 7.189 -18.919 1.00 92.88 168 THR A O 1
ATOM 1281 N N . GLU A 1 169 ? 6.842 6.596 -19.077 1.00 93.50 169 GLU A N 1
ATOM 1282 C CA . GLU A 1 169 ? 6.572 5.255 -19.613 1.00 93.50 169 GLU A CA 1
ATOM 1283 C C . GLU A 1 169 ? 5.861 4.375 -18.592 1.00 93.50 169 GLU A C 1
ATOM 1285 O O . GLU A 1 169 ? 4.853 3.753 -18.925 1.00 93.50 169 GLU A O 1
ATOM 1290 N N . TRP A 1 170 ? 6.324 4.395 -17.340 1.00 95.00 170 TRP A N 1
ATOM 1291 C CA . TRP A 1 170 ? 5.651 3.687 -16.257 1.00 95.00 170 TRP A CA 1
ATOM 1292 C C . TRP A 1 170 ? 4.227 4.203 -16.072 1.00 95.00 170 TRP A C 1
ATOM 1294 O O . TRP A 1 170 ? 3.283 3.419 -16.080 1.00 95.00 170 TRP A O 1
ATOM 1304 N N . ALA A 1 171 ? 4.048 5.524 -15.963 1.00 94.75 171 ALA A N 1
ATOM 1305 C CA . ALA A 1 171 ? 2.743 6.128 -15.712 1.00 94.75 171 ALA A CA 1
ATOM 1306 C C . ALA A 1 171 ? 1.714 5.812 -16.810 1.00 94.75 171 ALA A C 1
ATOM 1308 O O . ALA A 1 171 ? 0.543 5.620 -16.497 1.00 94.75 171 ALA A O 1
ATOM 1309 N N . LYS A 1 172 ? 2.129 5.695 -18.081 1.00 95.81 172 LYS A N 1
ATOM 1310 C CA . LYS A 1 172 ? 1.231 5.327 -19.194 1.00 95.81 172 LYS A CA 1
ATOM 1311 C C . LYS A 1 172 ? 0.555 3.967 -19.006 1.00 95.81 172 LYS A C 1
ATOM 1313 O O . LYS A 1 172 ? -0.525 3.761 -19.550 1.00 95.81 172 LYS A O 1
ATOM 1318 N N . ILE A 1 173 ? 1.183 3.053 -18.269 1.00 93.19 173 ILE A N 1
ATOM 1319 C CA . ILE A 1 173 ? 0.678 1.695 -18.036 1.00 93.19 173 ILE A CA 1
ATOM 1320 C C . ILE A 1 173 ? 0.169 1.555 -16.598 1.00 93.19 173 ILE A C 1
ATOM 1322 O O . ILE A 1 173 ? -0.963 1.130 -16.375 1.00 93.19 173 ILE A O 1
ATOM 1326 N N . GLY A 1 174 ? 0.988 1.953 -15.624 1.00 94.06 174 GLY A N 1
ATOM 1327 C CA . GLY A 1 174 ? 0.717 1.812 -14.198 1.00 94.06 174 GLY A CA 1
ATOM 1328 C C . GLY A 1 174 ? -0.495 2.613 -13.732 1.00 94.06 174 GLY A C 1
ATOM 1329 O O . GLY A 1 174 ? -1.319 2.075 -12.995 1.00 94.06 174 GLY A O 1
ATOM 1330 N N . LEU A 1 175 ? -0.664 3.857 -14.197 1.00 95.38 175 LEU A N 1
ATOM 1331 C CA . LEU A 1 175 ? -1.784 4.695 -13.764 1.00 95.38 175 LEU A CA 1
ATOM 1332 C C . LEU A 1 175 ? -3.139 4.142 -14.250 1.00 95.38 175 LEU A C 1
ATOM 1334 O O . LEU A 1 175 ? -4.004 3.927 -13.400 1.00 95.38 175 LEU A O 1
ATOM 1338 N N . PRO A 1 176 ? -3.356 3.828 -15.549 1.00 96.31 176 PRO A N 1
ATOM 1339 C CA . PRO A 1 176 ? -4.618 3.229 -15.986 1.00 96.31 176 PRO A CA 1
ATOM 1340 C C . PRO A 1 176 ? -4.915 1.887 -15.313 1.00 96.31 176 PRO A C 1
ATOM 1342 O O . PRO A 1 176 ? -6.031 1.681 -14.838 1.00 96.31 176 PRO A O 1
ATOM 1345 N N . ILE A 1 177 ? -3.924 0.988 -15.230 1.00 95.38 177 ILE A N 1
ATOM 1346 C CA . ILE A 1 177 ? -4.101 -0.322 -14.589 1.00 95.38 177 ILE A CA 1
ATOM 1347 C C . ILE A 1 177 ? -4.479 -0.144 -13.123 1.00 95.38 177 ILE A C 1
ATOM 1349 O O . ILE A 1 177 ? -5.428 -0.774 -12.656 1.00 95.38 177 ILE A O 1
ATOM 1353 N N . GLY A 1 178 ? -3.780 0.724 -12.395 1.00 95.75 178 GLY A N 1
ATOM 1354 C CA . GLY A 1 178 ? -4.065 0.947 -10.987 1.00 95.75 178 GLY A CA 1
ATOM 1355 C C . GLY A 1 178 ? -5.439 1.568 -10.758 1.00 95.75 178 GLY A C 1
ATOM 1356 O O . GLY A 1 178 ? -6.146 1.103 -9.873 1.00 95.75 178 GLY A O 1
ATOM 1357 N N . VAL A 1 179 ? -5.870 2.543 -11.564 1.00 97.12 179 VAL A N 1
ATOM 1358 C CA . VAL A 1 179 ? -7.218 3.136 -11.443 1.00 97.12 179 VAL A CA 1
ATOM 1359 C C . VAL A 1 179 ? -8.309 2.099 -11.715 1.00 97.12 179 VAL A C 1
ATOM 1361 O O . VAL A 1 179 ? -9.270 2.006 -10.951 1.00 97.12 179 VAL A O 1
ATOM 1364 N N . ILE A 1 180 ? -8.150 1.274 -12.756 1.00 97.19 180 ILE A N 1
ATOM 1365 C CA . ILE A 1 180 ? -9.083 0.175 -13.058 1.00 97.19 180 ILE A CA 1
ATOM 1366 C C . ILE A 1 180 ? -9.123 -0.824 -11.898 1.00 97.19 180 ILE A C 1
ATOM 1368 O O . ILE A 1 180 ? -10.196 -1.247 -11.472 1.00 97.19 180 ILE A O 1
ATOM 1372 N N . THR A 1 181 ? -7.958 -1.170 -11.355 1.00 96.81 181 THR A N 1
ATOM 1373 C CA . THR A 1 181 ? -7.837 -2.085 -10.215 1.00 96.81 181 THR A CA 1
ATOM 1374 C C . THR A 1 181 ? -8.488 -1.496 -8.972 1.00 96.81 181 THR A C 1
ATOM 1376 O O . THR A 1 181 ? -9.204 -2.209 -8.274 1.00 96.81 181 THR A O 1
ATOM 1379 N N . MET A 1 182 ? -8.316 -0.194 -8.723 1.00 96.94 182 MET A N 1
ATOM 1380 C CA . MET A 1 182 ? -8.984 0.485 -7.619 1.00 96.94 182 MET A CA 1
ATOM 1381 C C . MET A 1 182 ? -10.504 0.440 -7.770 1.00 96.94 182 MET A C 1
ATOM 1383 O O . MET A 1 182 ? -11.211 0.095 -6.831 1.00 96.94 182 MET A O 1
ATOM 1387 N N . ALA A 1 183 ? -11.026 0.727 -8.963 1.00 97.38 183 ALA A N 1
ATOM 1388 C CA . ALA A 1 183 ? -12.461 0.656 -9.217 1.00 97.38 183 ALA A CA 1
ATOM 1389 C C . ALA A 1 183 ? -13.013 -0.771 -9.032 1.00 97.38 183 ALA A C 1
ATOM 1391 O O . ALA A 1 183 ? -14.072 -0.956 -8.436 1.00 97.38 183 ALA A O 1
ATOM 1392 N N . LEU A 1 184 ? -12.282 -1.789 -9.493 1.00 96.56 184 LEU A N 1
ATOM 1393 C CA . LEU A 1 184 ? -12.663 -3.191 -9.328 1.00 96.56 184 LEU A CA 1
ATOM 1394 C C . LEU A 1 184 ? -12.685 -3.603 -7.851 1.00 96.56 184 LEU A C 1
ATOM 1396 O O . LEU A 1 184 ? -13.667 -4.181 -7.386 1.00 96.56 184 LEU A O 1
ATOM 1400 N N . PHE A 1 185 ? -11.640 -3.269 -7.094 1.00 96.19 185 PHE A N 1
ATOM 1401 C CA . PHE A 1 185 ? -11.591 -3.586 -5.669 1.00 96.19 185 PHE A CA 1
ATOM 1402 C C . PHE A 1 185 ? -12.576 -2.761 -4.846 1.00 96.19 185 PHE A C 1
ATOM 1404 O O . PHE A 1 185 ? -13.098 -3.274 -3.866 1.00 96.19 185 PHE A O 1
ATOM 1411 N N . TYR A 1 186 ? -12.911 -1.541 -5.263 1.00 96.50 186 TYR A N 1
ATOM 1412 C CA . TYR A 1 186 ? -13.994 -0.776 -4.654 1.00 96.50 186 TYR A CA 1
ATOM 1413 C C . TYR A 1 186 ? -15.322 -1.544 -4.706 1.00 96.50 186 TYR A C 1
ATOM 1415 O O . TYR A 1 186 ? -16.025 -1.642 -3.701 1.00 96.50 186 TYR A O 1
ATOM 1423 N N . VAL A 1 187 ? -15.651 -2.134 -5.861 1.00 96.06 187 VAL A N 1
ATOM 1424 C CA . VAL A 1 187 ? -16.858 -2.962 -6.012 1.00 96.06 187 VAL A CA 1
ATOM 1425 C C . VAL A 1 187 ? -16.768 -4.211 -5.134 1.00 96.06 187 VAL A C 1
ATOM 1427 O O . VAL A 1 187 ? -17.710 -4.510 -4.407 1.00 96.06 187 VAL A O 1
ATOM 1430 N N . ILE A 1 188 ? -15.628 -4.907 -5.143 1.00 94.25 188 ILE A N 1
ATOM 1431 C CA . ILE A 1 188 ? -15.424 -6.115 -4.327 1.00 94.25 188 ILE A CA 1
ATOM 1432 C C . ILE A 1 188 ? -15.530 -5.828 -2.824 1.00 94.25 188 ILE A C 1
ATOM 1434 O O . ILE A 1 188 ? -16.024 -6.673 -2.092 1.00 94.25 188 ILE A O 1
ATOM 1438 N N . LEU A 1 189 ? -15.039 -4.680 -2.354 1.00 92.44 189 LEU A N 1
ATOM 1439 C CA . LEU A 1 189 ? -14.999 -4.360 -0.926 1.00 92.44 189 LEU A CA 1
ATOM 1440 C C . LEU A 1 189 ? -16.317 -3.795 -0.394 1.00 92.44 189 LEU A C 1
ATOM 1442 O O . LEU A 1 189 ? -16.612 -3.970 0.785 1.00 92.44 189 LEU A O 1
ATOM 1446 N N . PHE A 1 190 ? -17.069 -3.056 -1.216 1.00 93.62 190 PHE A N 1
ATOM 1447 C CA . PHE A 1 190 ? -18.173 -2.226 -0.719 1.00 93.62 190 PHE A CA 1
ATOM 1448 C C . PHE A 1 190 ? -19.533 -2.512 -1.356 1.00 93.62 190 PHE A C 1
ATOM 1450 O O . PHE A 1 190 ? -20.526 -1.916 -0.930 1.00 93.62 190 PHE A O 1
ATOM 1457 N N . VAL A 1 191 ? -19.591 -3.371 -2.375 1.00 90.81 191 VAL A N 1
ATOM 1458 C CA . VAL A 1 191 ? -20.833 -3.714 -3.089 1.00 90.81 191 VAL A CA 1
ATOM 1459 C C . VAL A 1 191 ? -21.157 -5.204 -2.991 1.00 90.81 191 VAL A C 1
ATOM 1461 O O . VAL A 1 191 ? -22.335 -5.547 -2.905 1.00 90.81 191 VAL A O 1
ATOM 1464 N N . ILE A 1 192 ? -20.136 -6.064 -3.020 1.00 88.12 192 ILE A N 1
ATOM 1465 C CA . ILE A 1 192 ? -20.246 -7.528 -2.905 1.00 88.12 192 ILE A CA 1
ATOM 1466 C C . ILE A 1 192 ? -20.044 -7.937 -1.447 1.00 88.12 192 ILE A C 1
ATOM 1468 O O . ILE A 1 192 ? -20.840 -8.775 -0.968 1.00 88.12 192 ILE A O 1
#

Radius of gyration: 19.32 Å; chains: 1; bounding box: 54×30×51 Å

pLDDT: mean 86.29, std 14.5, range [37.44, 97.38]

Foldseek 3Di:
DLLLLCLQLVHDSCVCCVLCVVPVVVVVVVVVVVVVVVVVVVCVVDPDPDPPPPPPPPPDPPPDDPVNVVVVVVVVVVVSVVLLVLLVVLVVVQVPPQQPDDLLVLLVVLLCLLAAALSNVSSNHDHNPHDSSNSNSNVQSNVLSVQQFQHRDPVSVVVCVVVVPDRVNSNVPSNVVSVVVSVVVSCVSPVD